Protein AF-A0A820ZG44-F1 (afdb_monomer)

Radius of gyration: 21.23 Å; Cα contacts (8 Å, |Δi|>4): 344; chains: 1; bounding box: 47×48×56 Å

Organism: NCBI:txid392032

Solvent-accessible surface area (backbone atoms only — not comparable to full-atom values): 13196 Å² total; per-residue (Å²): 113,72,67,61,53,48,35,53,52,40,33,42,53,56,22,60,70,24,45,87,76,32,67,67,55,17,52,54,39,49,71,57,35,62,51,35,69,78,33,60,67,62,22,48,54,45,43,54,51,49,76,72,73,60,55,70,67,56,53,30,53,59,57,35,56,59,66,38,66,72,48,52,56,52,45,60,78,76,24,65,83,31,20,32,53,38,77,50,73,43,78,64,66,66,46,74,51,96,91,39,77,43,69,53,75,71,72,100,72,68,105,71,71,79,60,61,46,80,44,74,51,66,17,44,54,45,35,59,75,53,71,80,68,67,74,48,79,86,24,41,68,48,86,64,89,60,84,38,74,55,18,54,30,35,76,51,76,36,66,34,45,76,88,69,25,63,58,72,76,74,47,37,62,58,48,39,53,46,19,52,76,59,48,39,33,68,70,78,75,40,37,37,39,37,14,26,29,47,12,22,50,50,55,48,53,53,40,53,49,24,54,77,64,73,44,89,57,61,78,44,78,47,71,42,82,44,76,70,83,77,90,123

pLDDT: mean 84.15, std 10.65, range [37.97, 96.62]

Nearest PDB structures (foldseek):
  1jji-assembly1_A  TM=5.398E-01  e=1.778E-03  Archaeoglobus fulgidus
  7yc0-assembly1_B  TM=4.420E-01  e=1.769E-02  Lactococcus garvieae subsp. garvieae
  1lzl-assembly1_A  TM=4.373E-01  e=7.814E-01  Rhodococcus sp. (in: high G+C Gram-positive bacteria)
  5ldd-assembly2_F  TM=3.132E-01  e=5.700E+00  Thermochaetoides thermophila DSM 1495

Secondary structure (DSSP, 8-state):
-HHHHHHHHHHHHHHHHHHTT-HHHHHHHHHTTHHHHH-HHHHHHHHHHHHHH--HHHHHHHHGGGGSHHHHHHHTTTSPP-SEEEEEEEPPPPEEETTEEEPPP--SSSS----PEEEEEEESS-BTTGGGG---GGGBSS---SPBPPPEEEEEEE--STTTS--GGGGHHHHHHHHHHTT-EESSSEEEEEEETHHHHHHHHHHHHHHHTT----SEEEEES-------

Mean predicted aligned error: 7.94 Å

Foldseek 3Di:
DVLVLLLLLLLVVQLVVCVVVDPVSSVVSNVPSVCSVVPVVSSVVSVVCCVPPDDVVSLQVSQCPCVDPVNLVVLPVLADFAQFWDKDWDFDDFDQFPNDTRHADDDPDDDDDGDIDIDIDTANAAEPPVVVVVDDPVRGRDDRPDHHYFADEDEDEFEASPVRHDDVSSVSSVVNVVNVVRRHGHPPHAYEYEYEAVGLVVLVVVQVVCVSSVHDHHPYYHYHNYDDDPPD

Sequence (232 aa):
MKILLTIILASFAPYYQTYNRSKTAAAASLATSWKYFLFPEQRARKCAEILRDRDYLFCQSFWNLLQRDSIKKGSRYIAPNVAVSKYFQVEPEPIEINSIIVPPPTGLSTMQSKQLVNIKLLSHEIREGMDKLSLQRADLEGSSKILLAMSDQLLMRVHGGGFIATSSATHEVYLKPWALDFKLGWTGKTILFAGDSAGGNLITVVTVKAIEAGLRKPDAIVYFYTPFFSVI

Structure (mmCIF, N/CA/C/O backbone):
data_AF-A0A820ZG44-F1
#
_entry.id   AF-A0A820ZG44-F1
#
loop_
_atom_site.group_PDB
_atom_site.id
_atom_site.type_symbol
_atom_site.label_atom_id
_atom_site.label_alt_id
_atom_site.label_comp_id
_atom_site.label_asym_id
_atom_site.label_entity_id
_atom_site.label_seq_id
_atom_site.pdbx_PDB_ins_code
_atom_site.Cartn_x
_atom_site.Cartn_y
_atom_site.Cartn_z
_atom_site.occupancy
_atom_site.B_iso_or_equiv
_atom_site.auth_seq_id
_atom_site.auth_comp_id
_atom_site.auth_asym_id
_atom_site.auth_atom_id
_atom_site.pdbx_PDB_model_num
ATOM 1 N N . MET A 1 1 ? -4.380 8.050 -20.284 1.00 58.97 1 MET A N 1
ATOM 2 C CA . MET A 1 1 ? -3.600 7.283 -19.280 1.00 58.97 1 MET A CA 1
ATOM 3 C C . MET A 1 1 ? -2.677 6.217 -19.892 1.00 58.97 1 MET A C 1
ATOM 5 O O . MET A 1 1 ? -1.491 6.249 -19.595 1.00 58.97 1 MET A O 1
ATOM 9 N N . LYS A 1 2 ? -3.154 5.324 -20.782 1.00 77.25 2 LYS A N 1
ATOM 10 C CA . LYS A 1 2 ? -2.335 4.227 -21.358 1.00 77.25 2 LYS A CA 1
ATOM 11 C C . LYS A 1 2 ? -1.064 4.689 -22.103 1.00 77.25 2 LYS A C 1
ATOM 13 O O . LYS A 1 2 ? 0.000 4.124 -21.889 1.00 77.25 2 LYS A O 1
ATOM 18 N N . ILE A 1 3 ? -1.148 5.749 -22.912 1.00 86.00 3 ILE A N 1
ATOM 19 C CA . ILE A 1 3 ? -0.009 6.253 -23.709 1.00 86.00 3 ILE A CA 1
ATOM 20 C C . ILE A 1 3 ? 1.136 6.750 -22.814 1.00 86.00 3 ILE A C 1
ATOM 22 O O . ILE A 1 3 ? 2.278 6.330 -22.994 1.00 86.00 3 ILE A O 1
ATOM 26 N N . LEU A 1 4 ? 0.830 7.574 -21.807 1.00 87.44 4 LEU A N 1
ATOM 27 C CA . LEU A 1 4 ? 1.829 8.110 -20.878 1.00 87.44 4 LEU A CA 1
ATOM 28 C C . LEU A 1 4 ? 2.579 6.993 -20.142 1.00 87.44 4 LEU A C 1
ATOM 30 O O . LEU A 1 4 ? 3.804 7.018 -20.084 1.00 87.44 4 LEU A O 1
ATOM 34 N N . LEU A 1 5 ? 1.858 5.979 -19.654 1.00 87.88 5 LEU A N 1
ATOM 35 C CA . LEU A 1 5 ? 2.473 4.835 -18.980 1.00 87.88 5 LEU A CA 1
ATOM 36 C C . LEU A 1 5 ? 3.441 4.088 -19.907 1.00 87.88 5 LEU A C 1
ATOM 38 O O . LEU A 1 5 ? 4.559 3.787 -19.502 1.00 87.88 5 LEU A O 1
ATOM 42 N N . THR A 1 6 ? 3.049 3.840 -21.161 1.00 90.62 6 THR A N 1
ATOM 43 C CA . THR A 1 6 ? 3.936 3.174 -22.131 1.00 90.62 6 THR A CA 1
ATOM 44 C C . THR A 1 6 ? 5.160 4.011 -22.494 1.00 90.62 6 THR A C 1
ATOM 46 O O . THR A 1 6 ? 6.230 3.452 -22.718 1.00 90.62 6 THR A O 1
ATOM 49 N N . ILE A 1 7 ? 5.042 5.344 -22.509 1.00 91.25 7 ILE A N 1
ATOM 50 C CA . ILE A 1 7 ? 6.189 6.237 -22.714 1.00 91.25 7 ILE A CA 1
ATOM 51 C C . ILE A 1 7 ? 7.150 6.126 -21.533 1.00 91.25 7 ILE A C 1
ATOM 53 O O . ILE A 1 7 ? 8.338 5.892 -21.742 1.00 91.25 7 ILE A O 1
ATOM 57 N N . ILE A 1 8 ? 6.650 6.252 -20.301 1.00 90.81 8 ILE A N 1
ATOM 58 C CA . ILE A 1 8 ? 7.468 6.151 -19.084 1.00 90.81 8 ILE A CA 1
ATOM 59 C C . ILE A 1 8 ? 8.142 4.775 -19.007 1.00 90.81 8 ILE A C 1
ATOM 61 O O . ILE A 1 8 ? 9.342 4.706 -18.758 1.00 90.81 8 ILE A O 1
ATOM 65 N N . LEU A 1 9 ? 7.418 3.691 -19.299 1.00 91.56 9 LEU A N 1
ATOM 66 C CA . LEU A 1 9 ? 7.955 2.327 -19.318 1.00 91.56 9 LEU A CA 1
ATOM 67 C C . LEU A 1 9 ? 9.090 2.162 -20.339 1.00 91.56 9 LEU A C 1
ATOM 69 O O . LEU A 1 9 ? 10.176 1.700 -19.987 1.00 91.56 9 LEU A O 1
ATOM 73 N N . ALA A 1 10 ? 8.869 2.588 -21.586 1.00 91.88 10 ALA A N 1
ATOM 74 C CA . ALA A 1 10 ? 9.883 2.514 -22.638 1.00 91.88 10 ALA A CA 1
ATOM 75 C C . ALA A 1 10 ? 11.121 3.375 -22.324 1.00 91.88 10 ALA A C 1
ATOM 77 O O . ALA A 1 10 ? 12.243 2.991 -22.654 1.00 91.88 10 ALA A O 1
ATOM 78 N N . SER A 1 11 ? 10.921 4.508 -21.643 1.00 90.81 11 SER A N 1
ATOM 79 C CA . SER A 1 11 ? 11.977 5.447 -21.237 1.00 90.81 11 SER A CA 1
ATOM 80 C C . SER A 1 11 ? 12.769 4.949 -20.027 1.00 90.81 11 SER A C 1
ATOM 82 O O . SER A 1 11 ? 13.973 5.179 -19.922 1.00 90.81 11 SER A O 1
ATOM 84 N N . PHE A 1 12 ? 12.112 4.221 -19.123 1.00 90.31 12 PHE A N 1
ATOM 85 C CA . PHE A 1 12 ? 12.730 3.674 -17.923 1.00 90.31 12 PHE A CA 1
ATOM 86 C C . PHE A 1 12 ? 13.672 2.506 -18.225 1.00 90.31 12 PHE A C 1
ATOM 88 O O . PHE A 1 12 ? 14.695 2.375 -17.563 1.00 90.31 12 PHE A O 1
ATOM 95 N N . ALA A 1 13 ? 13.387 1.684 -19.238 1.00 88.19 13 ALA A N 1
ATOM 96 C CA . ALA A 1 13 ? 14.240 0.546 -19.596 1.00 88.19 13 ALA A CA 1
ATOM 97 C C . ALA A 1 13 ? 15.723 0.893 -19.849 1.00 88.19 13 ALA A C 1
ATOM 99 O O . ALA A 1 13 ? 16.578 0.315 -19.175 1.00 88.19 13 ALA A O 1
ATOM 100 N N . PRO A 1 14 ? 16.071 1.827 -20.758 1.00 85.44 14 PRO A N 1
ATOM 101 C CA . PRO A 1 14 ? 17.469 2.203 -20.968 1.00 85.44 14 PRO A CA 1
ATOM 102 C C . PRO A 1 14 ? 18.064 2.926 -19.751 1.00 85.44 14 PRO A C 1
ATOM 104 O O . PRO A 1 14 ? 19.237 2.730 -19.434 1.00 85.44 14 PRO A O 1
ATOM 107 N N . TYR A 1 15 ? 17.257 3.708 -19.024 1.00 86.69 15 TYR A N 1
ATOM 108 C CA . TYR A 1 15 ? 17.678 4.340 -17.772 1.00 86.69 15 TYR A CA 1
ATOM 109 C C . TYR A 1 15 ? 18.087 3.300 -16.719 1.00 86.69 15 TYR A C 1
ATOM 111 O O . TYR A 1 15 ? 19.165 3.406 -16.146 1.00 86.69 15 TYR A O 1
ATOM 119 N N . TYR A 1 16 ? 17.275 2.267 -16.496 1.00 85.38 16 TYR A N 1
ATOM 120 C CA . TYR A 1 16 ? 17.535 1.219 -15.508 1.00 85.38 16 TYR A CA 1
ATOM 121 C C . TYR A 1 16 ? 18.839 0.463 -15.796 1.00 85.38 16 TYR A C 1
ATOM 123 O O . TYR A 1 16 ? 19.650 0.253 -14.897 1.00 85.38 16 TYR A O 1
ATOM 131 N N . GLN A 1 17 ? 19.083 0.129 -17.066 1.00 81.06 17 GLN A N 1
ATOM 132 C CA . GLN A 1 17 ? 20.300 -0.567 -17.502 1.00 81.06 17 GLN A CA 1
ATOM 133 C C . GLN A 1 17 ? 21.575 0.259 -17.298 1.00 81.06 17 GLN A C 1
ATOM 135 O O . GLN A 1 17 ? 22.644 -0.289 -17.025 1.00 81.06 17 GLN A O 1
ATOM 140 N N . THR A 1 18 ? 21.479 1.576 -17.463 1.00 81.00 18 THR A N 1
ATOM 141 C CA . THR A 1 18 ? 22.633 2.479 -17.404 1.00 81.00 18 THR A CA 1
ATOM 142 C C . THR A 1 18 ? 22.843 3.080 -16.020 1.00 81.00 18 THR A C 1
ATOM 144 O O . THR A 1 18 ? 23.973 3.431 -15.697 1.00 81.00 18 THR A O 1
ATOM 147 N N . TYR A 1 19 ? 21.814 3.130 -15.169 1.00 74.81 19 TYR A N 1
ATOM 148 C CA . TYR A 1 19 ? 21.879 3.735 -13.836 1.00 74.81 19 TYR A CA 1
ATOM 149 C C . TYR A 1 19 ? 22.923 3.086 -12.927 1.00 74.81 19 TYR A C 1
ATOM 151 O O . TYR A 1 19 ? 23.718 3.796 -12.315 1.00 74.81 19 TYR A O 1
ATOM 159 N N . ASN A 1 20 ? 22.977 1.752 -12.902 1.00 69.69 20 ASN A N 1
ATOM 160 C CA . ASN A 1 20 ? 23.967 1.023 -12.104 1.00 69.69 20 ASN A CA 1
ATOM 161 C C . ASN A 1 20 ? 25.390 1.111 -12.686 1.00 69.69 20 ASN A C 1
ATOM 163 O O . ASN A 1 20 ? 26.347 0.795 -11.990 1.00 69.69 20 ASN A O 1
ATOM 167 N N . ARG A 1 21 ? 25.541 1.541 -13.948 1.00 75.50 21 ARG A N 1
ATOM 168 C CA . ARG A 1 21 ? 26.842 1.692 -14.621 1.00 75.50 21 ARG A CA 1
ATOM 169 C C . ARG A 1 21 ? 27.390 3.114 -14.512 1.00 75.50 21 ARG A C 1
ATOM 171 O O . ARG A 1 21 ? 28.572 3.294 -14.254 1.00 75.50 21 ARG A O 1
ATOM 178 N N . SER A 1 22 ? 26.553 4.127 -14.740 1.00 80.69 22 SER A N 1
ATOM 179 C CA . SER A 1 22 ? 26.918 5.540 -14.622 1.00 80.69 22 SER A CA 1
ATOM 180 C C . SER A 1 22 ? 25.688 6.452 -14.581 1.00 80.69 22 SER A C 1
ATOM 182 O O . SER A 1 22 ? 24.790 6.370 -15.425 1.00 80.69 22 SER A O 1
ATOM 184 N N . LYS A 1 23 ? 25.697 7.426 -13.661 1.00 77.50 23 LYS A N 1
ATOM 185 C CA . LYS A 1 23 ? 24.663 8.472 -13.582 1.00 77.50 23 LYS A CA 1
ATOM 186 C C . LYS A 1 23 ? 24.616 9.348 -14.841 1.00 77.50 23 LYS A C 1
ATOM 188 O O . LYS A 1 23 ? 23.528 9.760 -15.239 1.00 77.50 23 LYS A O 1
ATOM 193 N N . THR A 1 24 ? 25.755 9.608 -15.490 1.00 79.81 24 THR A N 1
ATOM 194 C CA . THR A 1 24 ? 25.808 10.408 -16.728 1.00 79.81 24 THR A CA 1
ATOM 195 C C . THR A 1 24 ? 25.227 9.639 -17.913 1.00 79.81 24 THR A C 1
ATOM 197 O O . THR A 1 24 ? 24.445 10.195 -18.681 1.00 79.81 24 THR A O 1
ATOM 200 N N . ALA A 1 25 ? 25.506 8.336 -18.009 1.00 80.00 25 ALA A N 1
ATOM 201 C CA . ALA A 1 25 ? 24.915 7.461 -19.024 1.00 80.00 25 ALA A CA 1
ATOM 202 C C . ALA A 1 25 ? 23.392 7.311 -18.844 1.00 80.00 25 ALA A C 1
ATOM 204 O O . ALA A 1 25 ? 22.639 7.270 -19.821 1.00 80.00 25 ALA A O 1
ATOM 205 N N . ALA A 1 26 ? 22.926 7.294 -17.595 1.00 81.38 26 ALA A N 1
ATOM 206 C CA . ALA A 1 26 ? 21.503 7.286 -17.275 1.00 81.38 26 ALA A CA 1
ATOM 207 C C . ALA A 1 26 ? 20.803 8.590 -17.682 1.00 81.38 26 ALA A C 1
ATOM 209 O O . ALA A 1 26 ? 19.719 8.549 -18.266 1.00 81.38 26 ALA A O 1
ATOM 210 N N . ALA A 1 27 ? 21.435 9.743 -17.441 1.00 79.19 27 ALA A N 1
ATOM 211 C CA . ALA A 1 27 ? 20.922 11.037 -17.890 1.00 79.19 27 ALA A CA 1
ATOM 212 C C . ALA A 1 27 ? 20.863 11.128 -19.426 1.00 79.19 27 ALA A C 1
ATOM 214 O O . ALA A 1 27 ? 19.840 11.530 -19.980 1.00 79.19 27 ALA A O 1
ATOM 215 N N . ALA A 1 28 ? 21.910 10.669 -20.122 1.00 81.94 28 ALA A N 1
ATOM 216 C CA . ALA A 1 28 ? 21.928 10.602 -21.583 1.00 81.94 28 ALA A CA 1
ATOM 217 C C . ALA A 1 28 ? 20.823 9.683 -22.136 1.00 81.94 28 ALA A C 1
ATOM 219 O O . ALA A 1 28 ? 20.143 10.029 -23.101 1.00 81.94 28 ALA A O 1
ATOM 220 N N . SER A 1 29 ? 20.572 8.544 -21.483 1.00 82.44 29 SER A N 1
ATOM 221 C CA . SER A 1 29 ? 19.479 7.635 -21.853 1.00 82.44 29 SER A CA 1
ATOM 222 C C . SER A 1 29 ? 18.114 8.318 -21.751 1.00 82.44 29 SER A C 1
ATOM 224 O O . SER A 1 29 ? 17.302 8.205 -22.673 1.00 82.44 29 SER A O 1
ATOM 226 N N . LEU A 1 30 ? 17.888 9.092 -20.683 1.00 81.38 30 LEU A N 1
ATOM 227 C CA . LEU A 1 30 ? 16.666 9.878 -20.512 1.00 81.38 30 LEU A CA 1
ATOM 228 C C . LEU A 1 30 ? 16.518 10.961 -21.584 1.00 81.38 30 LEU A C 1
ATOM 230 O O . LEU A 1 30 ? 15.410 11.140 -22.087 1.00 81.38 30 LEU A O 1
ATOM 234 N N . ALA A 1 31 ? 17.610 11.611 -21.997 1.00 82.00 31 ALA A N 1
ATOM 235 C CA . ALA A 1 31 ? 17.590 12.616 -23.060 1.00 82.00 31 ALA A CA 1
ATOM 236 C C . ALA A 1 31 ? 17.103 12.055 -24.406 1.00 82.00 31 ALA A C 1
ATOM 238 O O . ALA A 1 31 ? 16.560 12.798 -25.213 1.00 82.00 31 ALA A O 1
ATOM 239 N N . THR A 1 32 ? 17.214 10.743 -24.643 1.00 84.00 32 THR A N 1
ATOM 240 C CA . THR A 1 32 ? 16.675 10.102 -25.859 1.00 84.00 32 THR A CA 1
ATOM 241 C C . THR A 1 32 ? 15.208 9.677 -25.748 1.00 84.00 32 THR A C 1
ATOM 243 O O . THR A 1 32 ? 14.647 9.163 -26.713 1.00 84.00 32 THR A O 1
ATOM 246 N N . SER A 1 33 ? 14.559 9.885 -24.598 1.00 86.19 33 SER A N 1
ATOM 247 C CA . SER A 1 33 ? 13.206 9.373 -24.325 1.00 86.19 33 SER A CA 1
ATOM 248 C C . SER A 1 33 ? 12.109 10.029 -25.165 1.00 86.19 33 SER A C 1
ATOM 250 O O . SER A 1 33 ? 11.060 9.420 -25.379 1.00 86.19 33 SER A O 1
ATOM 252 N N . TRP A 1 34 ? 12.347 11.233 -25.701 1.00 88.19 34 TRP A N 1
ATOM 253 C CA . TRP A 1 34 ? 11.398 11.932 -26.580 1.00 88.19 34 TRP A CA 1
ATOM 254 C C . TRP A 1 34 ? 11.019 11.103 -27.815 1.00 88.19 34 TRP A C 1
ATOM 256 O O . TRP A 1 34 ? 9.893 11.203 -28.304 1.00 88.19 34 TRP A O 1
ATOM 266 N N . LYS A 1 35 ? 11.902 10.207 -28.279 1.00 90.88 35 LYS A N 1
ATOM 267 C CA . LYS A 1 35 ? 11.608 9.311 -29.404 1.00 90.88 35 LYS A CA 1
ATOM 268 C C . LYS A 1 35 ? 10.422 8.385 -29.115 1.00 90.88 35 LYS A C 1
ATOM 270 O O . LYS A 1 35 ? 9.648 8.089 -30.014 1.00 90.88 35 LYS A O 1
ATOM 275 N N . TYR A 1 36 ? 10.213 7.976 -27.861 1.00 92.12 36 TYR A N 1
ATOM 276 C CA . TYR A 1 36 ? 9.063 7.144 -27.491 1.00 92.12 36 TYR A CA 1
ATOM 277 C C . TYR A 1 36 ? 7.758 7.933 -27.448 1.00 92.12 36 TYR A C 1
ATOM 279 O O . TYR A 1 36 ? 6.684 7.338 -27.526 1.00 92.12 36 TYR A O 1
ATOM 287 N N . PHE A 1 37 ? 7.828 9.258 -27.331 1.00 90.38 37 PHE A N 1
ATOM 288 C CA . PHE A 1 37 ? 6.667 10.123 -27.483 1.00 90.38 37 PHE A CA 1
ATOM 289 C C . PHE A 1 37 ? 6.284 10.246 -28.965 1.00 90.38 37 PHE A C 1
ATOM 291 O O . PHE A 1 37 ? 5.140 9.952 -29.311 1.00 90.38 37 PHE A O 1
ATOM 298 N N . LEU A 1 38 ? 7.251 10.581 -29.830 1.00 91.81 38 LEU A N 1
ATOM 299 C CA . LEU A 1 38 ? 7.014 10.860 -31.254 1.00 91.81 38 LEU A CA 1
ATOM 300 C C . LEU A 1 38 ? 6.861 9.621 -32.144 1.00 91.81 38 LEU A C 1
ATOM 302 O O . LEU A 1 38 ? 6.175 9.701 -33.157 1.00 91.81 38 LEU A O 1
ATOM 306 N N . PHE A 1 39 ? 7.466 8.484 -31.786 1.00 94.69 39 PHE A N 1
ATOM 307 C CA . PHE A 1 39 ? 7.475 7.275 -32.618 1.00 94.69 39 PHE A CA 1
ATOM 308 C C . PHE A 1 39 ? 6.764 6.102 -31.916 1.00 94.69 39 PHE A C 1
ATOM 310 O O . PHE A 1 39 ? 7.401 5.321 -31.195 1.00 94.69 39 PHE A O 1
ATOM 317 N N . PRO A 1 40 ? 5.440 5.932 -32.129 1.00 92.56 40 PRO A N 1
ATOM 318 C CA . PRO A 1 40 ? 4.648 4.873 -31.504 1.00 92.56 40 PRO A CA 1
ATOM 319 C C . PRO A 1 40 ? 5.161 3.459 -31.779 1.00 92.56 40 PRO A C 1
ATOM 321 O O . PRO A 1 40 ? 5.129 2.634 -30.870 1.00 92.56 40 PRO A O 1
ATOM 324 N N . GLU A 1 41 ? 5.672 3.176 -32.981 1.00 94.31 41 GLU A N 1
ATOM 325 C CA . GLU A 1 41 ? 6.217 1.852 -33.310 1.00 94.31 41 GLU A CA 1
ATOM 326 C C . GLU A 1 41 ? 7.453 1.507 -32.479 1.00 94.31 41 GLU A C 1
ATOM 328 O O . GLU A 1 41 ? 7.565 0.396 -31.962 1.00 94.31 41 GLU A O 1
ATOM 333 N N . GLN A 1 42 ? 8.370 2.463 -32.294 1.00 92.56 42 GLN A N 1
ATOM 334 C CA . GLN A 1 42 ? 9.555 2.251 -31.460 1.00 92.56 42 GLN A CA 1
ATOM 335 C C . GLN A 1 42 ? 9.160 2.030 -29.998 1.00 92.56 42 GLN A C 1
ATOM 337 O O . GLN A 1 42 ? 9.700 1.141 -29.338 1.00 92.56 42 GLN A O 1
ATOM 342 N N . ARG A 1 43 ? 8.179 2.798 -29.503 1.00 93.88 43 ARG A N 1
ATOM 343 C CA . ARG A 1 43 ? 7.604 2.601 -28.167 1.00 93.88 43 ARG A CA 1
ATOM 344 C C . ARG A 1 43 ? 6.984 1.210 -28.030 1.00 93.88 43 ARG A C 1
ATOM 346 O O . ARG A 1 43 ? 7.277 0.521 -27.060 1.00 93.88 43 ARG A O 1
ATOM 353 N N . ALA A 1 44 ? 6.178 0.780 -29.000 1.00 93.38 44 ALA A N 1
ATOM 354 C CA . ALA A 1 44 ? 5.523 -0.524 -28.985 1.00 93.38 44 ALA A CA 1
ATOM 355 C C . ALA A 1 44 ? 6.538 -1.676 -28.987 1.00 93.38 44 ALA A C 1
ATOM 357 O O . ALA A 1 44 ? 6.451 -2.554 -28.130 1.00 93.38 44 ALA A O 1
ATOM 358 N N . ARG A 1 45 ? 7.548 -1.632 -29.871 1.00 93.19 45 ARG A N 1
ATOM 359 C CA . ARG A 1 45 ? 8.639 -2.622 -29.904 1.00 93.19 45 ARG A CA 1
ATOM 360 C C . ARG A 1 45 ? 9.361 -2.693 -28.561 1.00 93.19 45 ARG A C 1
ATOM 362 O O . ARG A 1 45 ? 9.572 -3.786 -28.042 1.00 93.19 45 ARG A O 1
ATOM 369 N N . LYS A 1 46 ? 9.673 -1.537 -27.961 1.00 91.50 46 LYS A N 1
ATOM 370 C CA . LYS A 1 46 ? 10.361 -1.503 -26.667 1.00 91.50 46 LYS A CA 1
ATOM 371 C C . LYS A 1 46 ? 9.498 -2.043 -25.528 1.00 91.50 46 LYS A C 1
ATOM 373 O O . LYS A 1 46 ? 10.001 -2.777 -24.685 1.00 91.50 46 LYS A O 1
ATOM 378 N N . CYS A 1 47 ? 8.207 -1.718 -25.500 1.00 91.75 47 CYS A N 1
ATOM 379 C CA . CYS A 1 47 ? 7.278 -2.281 -24.520 1.00 91.75 47 CYS A CA 1
ATOM 380 C C . CYS A 1 47 ? 7.125 -3.800 -24.680 1.00 91.75 47 CYS A C 1
ATOM 382 O O . CYS A 1 47 ? 7.100 -4.496 -23.672 1.00 91.75 47 CYS A O 1
ATOM 384 N N . ALA A 1 48 ? 7.066 -4.318 -25.909 1.00 92.25 48 ALA A N 1
ATOM 385 C CA . ALA A 1 48 ? 6.982 -5.757 -26.160 1.00 92.25 48 ALA A CA 1
ATOM 386 C C . ALA A 1 48 ? 8.237 -6.506 -25.676 1.00 92.25 48 ALA A C 1
ATOM 388 O O . ALA A 1 48 ? 8.110 -7.539 -25.029 1.00 92.25 48 ALA A O 1
ATOM 389 N N . GLU A 1 49 ? 9.430 -5.954 -25.923 1.00 91.19 49 GLU A N 1
ATOM 390 C CA . GLU A 1 49 ? 10.699 -6.462 -25.373 1.00 91.19 49 GLU A CA 1
ATOM 391 C C . GLU A 1 49 ? 10.669 -6.474 -23.835 1.00 91.19 49 GLU A C 1
ATOM 393 O O . GLU A 1 49 ? 11.008 -7.467 -23.201 1.00 91.19 49 GLU A O 1
ATOM 398 N N . ILE A 1 50 ? 10.207 -5.379 -23.217 1.00 89.69 50 ILE A N 1
ATOM 399 C CA . ILE A 1 50 ? 10.113 -5.267 -21.755 1.00 89.69 50 ILE A CA 1
ATOM 400 C C . ILE A 1 50 ? 9.188 -6.335 -21.167 1.00 89.69 50 ILE A C 1
ATOM 402 O O . ILE A 1 50 ? 9.551 -6.982 -20.193 1.00 89.69 50 ILE A O 1
ATOM 406 N N . LEU A 1 51 ? 7.998 -6.503 -21.742 1.00 86.25 51 LEU A N 1
ATOM 407 C CA . LEU A 1 51 ? 6.989 -7.430 -21.228 1.00 86.25 51 LEU A CA 1
ATOM 408 C C . LEU A 1 51 ? 7.380 -8.901 -21.404 1.00 86.25 51 LEU A C 1
ATOM 410 O O . LEU A 1 51 ? 6.874 -9.738 -20.664 1.00 86.25 51 LEU A O 1
ATOM 414 N N . ARG A 1 52 ? 8.245 -9.215 -22.375 1.00 87.94 52 ARG A N 1
ATOM 415 C CA . ARG A 1 52 ? 8.707 -10.581 -22.633 1.00 87.94 52 ARG A CA 1
ATOM 416 C C . ARG A 1 52 ? 9.921 -10.961 -21.790 1.00 87.94 52 ARG A C 1
ATOM 418 O O . ARG A 1 52 ? 9.954 -12.062 -21.256 1.00 87.94 52 ARG A O 1
ATOM 425 N N . ASP A 1 53 ? 10.892 -10.054 -21.673 1.00 84.38 53 ASP A N 1
ATOM 426 C CA . ASP A 1 53 ? 12.258 -10.425 -21.281 1.00 84.38 53 ASP A CA 1
ATOM 427 C C . ASP A 1 53 ? 12.720 -9.811 -19.945 1.00 84.38 53 ASP A C 1
ATOM 429 O O . ASP A 1 53 ? 13.854 -10.043 -19.523 1.00 84.38 53 ASP A O 1
ATOM 433 N N . ARG A 1 54 ? 11.911 -8.968 -19.281 1.00 85.19 54 ARG A N 1
ATOM 434 C CA . ARG A 1 54 ? 12.326 -8.302 -18.029 1.00 85.19 54 ARG A CA 1
ATOM 435 C C . ARG A 1 54 ? 11.980 -9.115 -16.792 1.00 85.19 54 ARG A C 1
ATOM 437 O O . ARG A 1 54 ? 10.923 -9.727 -16.693 1.00 85.19 54 ARG A O 1
ATOM 444 N N . ASP A 1 55 ? 12.885 -9.051 -15.826 1.00 87.81 55 ASP A N 1
ATOM 445 C CA . ASP A 1 55 ? 12.771 -9.724 -14.543 1.00 87.81 55 ASP A CA 1
ATOM 446 C C . ASP A 1 55 ? 11.902 -8.948 -13.537 1.00 87.81 55 ASP A C 1
ATOM 448 O O . ASP A 1 55 ? 11.480 -7.803 -13.744 1.00 87.81 55 ASP A O 1
ATOM 452 N N . TYR A 1 56 ? 11.628 -9.587 -12.400 1.00 87.12 56 TYR A N 1
ATOM 453 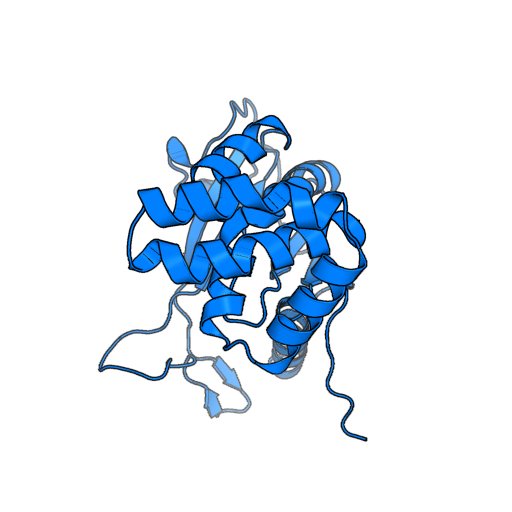C CA . TYR A 1 56 ? 10.841 -8.973 -11.334 1.00 87.12 56 TYR A CA 1
ATOM 454 C C . TYR A 1 56 ? 11.555 -7.767 -10.694 1.00 87.12 56 TYR A C 1
ATOM 456 O O . TYR A 1 56 ? 10.879 -6.855 -10.219 1.00 87.12 56 TYR A O 1
ATOM 464 N N . LEU A 1 57 ? 12.895 -7.723 -10.708 1.00 89.25 57 LEU A N 1
ATOM 465 C CA . LEU A 1 57 ? 13.695 -6.615 -10.167 1.00 89.25 57 LEU A CA 1
ATOM 466 C C . LEU A 1 57 ? 13.501 -5.331 -10.974 1.00 89.25 57 LEU A C 1
ATOM 468 O O . LEU A 1 57 ? 13.359 -4.243 -10.401 1.00 89.25 57 LEU A O 1
ATOM 472 N N . PHE A 1 58 ? 13.433 -5.452 -12.301 1.00 90.12 58 PHE A N 1
ATOM 473 C CA . PHE A 1 58 ? 13.056 -4.358 -13.180 1.00 90.12 58 PHE A CA 1
ATOM 474 C C . PHE A 1 58 ? 11.660 -3.839 -12.833 1.00 90.12 58 PHE A C 1
ATOM 476 O O . PHE A 1 58 ? 11.486 -2.639 -12.613 1.00 90.12 58 PHE A O 1
ATOM 483 N N . CYS A 1 59 ? 10.675 -4.738 -12.734 1.00 88.00 59 CYS A N 1
ATOM 484 C CA . CYS A 1 59 ? 9.295 -4.389 -12.398 1.00 88.00 59 CYS A CA 1
ATOM 485 C C . CYS A 1 59 ? 9.197 -3.701 -11.030 1.00 88.00 59 CYS A C 1
ATOM 487 O O . CYS A 1 59 ? 8.553 -2.660 -10.907 1.00 88.00 59 CYS A O 1
ATOM 489 N N . GLN A 1 60 ? 9.886 -4.232 -10.019 1.00 89.81 60 GLN A N 1
ATOM 490 C CA . GLN A 1 60 ? 9.964 -3.637 -8.689 1.00 89.81 60 GLN A CA 1
ATOM 491 C C . GLN A 1 60 ? 10.536 -2.217 -8.754 1.00 89.81 60 GLN A C 1
ATOM 493 O O . GLN A 1 60 ? 9.953 -1.283 -8.206 1.00 89.81 60 GLN A O 1
ATOM 498 N N . SER A 1 61 ? 11.646 -2.034 -9.469 1.00 89.62 61 SER A N 1
ATOM 499 C CA . SER A 1 61 ? 12.308 -0.734 -9.613 1.00 89.62 61 SER A CA 1
ATOM 500 C C . SER A 1 61 ? 11.449 0.277 -10.375 1.00 89.62 61 SER A C 1
ATOM 502 O O . SER A 1 61 ? 11.400 1.449 -10.001 1.00 89.62 61 SER A O 1
ATOM 504 N N . PHE A 1 62 ? 10.747 -0.175 -11.415 1.00 89.75 62 PHE A N 1
ATOM 505 C CA . PHE A 1 62 ? 9.823 0.641 -12.197 1.00 89.75 62 PHE A CA 1
ATOM 506 C C . PHE A 1 62 ? 8.644 1.124 -11.348 1.00 89.75 62 PHE A C 1
ATOM 508 O O . PHE A 1 62 ? 8.381 2.324 -11.284 1.00 89.75 62 PHE A O 1
ATOM 515 N N . TRP A 1 63 ? 7.965 0.221 -10.637 1.00 87.44 63 TRP A N 1
ATOM 516 C CA . TRP A 1 63 ? 6.830 0.589 -9.785 1.00 87.44 63 TRP A CA 1
ATOM 517 C C . TRP A 1 63 ? 7.246 1.422 -8.571 1.00 87.44 63 TRP A C 1
ATOM 519 O O . TRP A 1 63 ? 6.501 2.296 -8.126 1.00 87.44 63 TRP A O 1
ATOM 529 N N . ASN A 1 64 ? 8.471 1.229 -8.081 1.00 88.94 64 ASN A N 1
ATOM 530 C CA . ASN A 1 64 ? 9.042 2.042 -7.013 1.00 88.94 64 ASN A CA 1
ATOM 531 C C . ASN A 1 64 ? 9.565 3.404 -7.490 1.00 88.94 64 ASN A C 1
ATOM 533 O O . ASN A 1 64 ? 9.981 4.210 -6.657 1.00 88.94 64 ASN A O 1
ATOM 537 N N . LEU A 1 65 ? 9.497 3.723 -8.788 1.00 84.31 65 LEU A N 1
ATOM 538 C CA . LEU A 1 65 ? 9.896 5.035 -9.302 1.00 84.31 65 LEU A CA 1
ATOM 539 C C . LEU A 1 65 ? 9.145 6.167 -8.590 1.00 84.31 65 LEU A C 1
ATOM 541 O O . LEU A 1 65 ? 9.759 7.160 -8.206 1.00 84.31 65 LEU A O 1
ATOM 545 N N . LEU A 1 66 ? 7.846 5.979 -8.337 1.00 77.81 66 LEU A N 1
ATOM 546 C CA . LEU A 1 66 ? 6.992 6.946 -7.639 1.00 77.81 66 LEU A CA 1
ATOM 547 C C . LEU A 1 66 ? 7.291 7.055 -6.135 1.00 77.81 66 LEU A C 1
ATOM 549 O O . LEU A 1 66 ? 6.843 7.994 -5.484 1.00 77.81 66 LEU A O 1
ATOM 553 N N . GLN A 1 67 ? 8.069 6.125 -5.574 1.00 79.06 67 GLN A N 1
ATOM 554 C CA . GLN A 1 67 ? 8.460 6.145 -4.165 1.00 79.06 67 GLN A CA 1
ATOM 555 C C . GLN A 1 67 ? 9.692 7.007 -3.873 1.00 79.06 67 GLN A C 1
ATOM 557 O O . GLN A 1 67 ? 10.095 7.108 -2.712 1.00 79.06 67 GLN A O 1
ATOM 562 N N . ARG A 1 68 ? 10.313 7.610 -4.889 1.00 80.00 68 ARG A N 1
ATOM 563 C CA . ARG A 1 68 ? 11.476 8.480 -4.691 1.00 80.00 68 ARG A CA 1
ATOM 564 C C . ARG A 1 68 ? 11.096 9.716 -3.884 1.00 80.00 68 ARG A C 1
ATOM 566 O O . ARG A 1 68 ? 10.038 10.305 -4.108 1.00 80.00 68 ARG A O 1
ATOM 573 N N . ASP A 1 69 ? 11.988 10.148 -2.997 1.00 78.94 69 ASP A N 1
ATOM 574 C CA . ASP A 1 69 ? 11.708 11.226 -2.041 1.00 78.94 69 ASP A CA 1
ATOM 575 C C . ASP A 1 69 ? 11.266 12.529 -2.708 1.00 78.94 69 ASP A C 1
ATOM 577 O O . ASP A 1 69 ? 10.388 13.212 -2.192 1.00 78.94 69 ASP A O 1
ATOM 581 N N . SER A 1 70 ? 11.807 12.861 -3.881 1.00 75.00 70 SER A N 1
ATOM 582 C CA . SER A 1 70 ? 11.385 14.040 -4.646 1.00 75.00 70 SER A CA 1
ATOM 583 C C . SER A 1 70 ? 9.917 13.965 -5.077 1.00 75.00 70 SER A C 1
ATOM 585 O O . SER A 1 70 ? 9.201 14.957 -4.978 1.00 75.00 70 SER A O 1
ATOM 587 N N . ILE A 1 71 ? 9.449 12.790 -5.511 1.00 76.00 71 ILE A N 1
ATOM 588 C CA . ILE A 1 71 ? 8.057 12.583 -5.936 1.00 76.00 71 ILE A CA 1
ATOM 589 C C . ILE A 1 71 ? 7.137 12.540 -4.713 1.00 76.00 71 ILE A C 1
ATOM 591 O O . ILE A 1 71 ? 6.096 13.191 -4.724 1.00 76.00 71 ILE A O 1
ATOM 595 N N . LYS A 1 72 ? 7.556 11.876 -3.627 1.00 74.44 72 LYS A N 1
ATOM 596 C CA . LYS A 1 72 ? 6.837 11.881 -2.338 1.00 74.44 72 LYS A CA 1
ATOM 597 C C . LYS A 1 7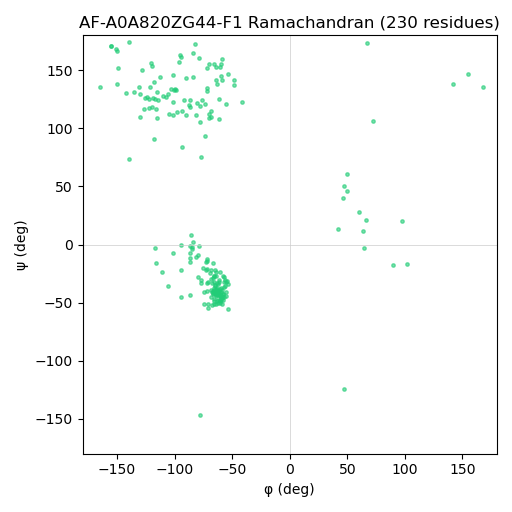2 ? 6.700 13.285 -1.741 1.00 74.44 72 LYS A C 1
ATOM 599 O O . LYS A 1 72 ? 5.676 13.614 -1.155 1.00 74.44 72 LYS A O 1
ATOM 604 N N . LYS A 1 73 ? 7.728 14.131 -1.869 1.00 75.88 73 LYS A N 1
ATOM 605 C CA . LYS A 1 73 ? 7.648 15.548 -1.481 1.00 75.88 73 LYS A CA 1
ATOM 606 C C . LYS A 1 73 ? 6.682 16.300 -2.394 1.00 75.88 73 LYS A C 1
ATOM 608 O O . LYS A 1 73 ? 5.856 17.051 -1.894 1.00 75.88 73 LYS A O 1
ATOM 613 N N . GLY A 1 74 ? 6.739 16.043 -3.702 1.00 73.94 74 GLY A N 1
ATOM 614 C CA . GLY A 1 74 ? 5.827 16.609 -4.699 1.00 73.94 74 GLY A CA 1
ATOM 615 C C . GLY A 1 74 ? 4.350 16.296 -4.439 1.00 73.94 74 GLY A C 1
ATOM 616 O O . GLY A 1 74 ? 3.509 17.186 -4.523 1.00 73.94 74 GLY A O 1
ATOM 617 N N . SER A 1 75 ? 4.019 15.059 -4.055 1.00 73.38 75 SER A N 1
ATOM 618 C CA . SER A 1 75 ? 2.630 14.649 -3.804 1.00 73.38 75 SER A CA 1
ATOM 619 C C . SER A 1 75 ? 1.981 15.382 -2.626 1.00 73.38 75 SER A C 1
ATOM 621 O O . SER A 1 75 ? 0.760 15.527 -2.610 1.00 73.38 75 SER A O 1
ATOM 623 N N . ARG A 1 76 ? 2.775 15.907 -1.678 1.00 71.19 76 ARG A N 1
ATOM 624 C CA . ARG A 1 76 ? 2.274 16.738 -0.567 1.00 71.19 76 ARG A CA 1
ATOM 625 C C . ARG A 1 76 ? 1.665 18.063 -1.026 1.00 71.19 76 ARG A C 1
ATOM 627 O O . ARG A 1 76 ? 0.872 18.625 -0.290 1.00 71.19 76 ARG A O 1
ATOM 634 N N . TYR A 1 77 ? 2.019 18.554 -2.213 1.00 76.69 77 TYR A N 1
ATOM 635 C CA . TYR A 1 77 ? 1.465 19.800 -2.756 1.00 76.69 77 TYR A CA 1
ATOM 636 C C . TYR A 1 77 ? 0.158 19.597 -3.531 1.00 76.69 77 TYR A C 1
ATOM 638 O O . TYR A 1 77 ? -0.497 20.571 -3.884 1.00 76.69 77 TYR A O 1
ATOM 646 N N . ILE A 1 78 ? -0.200 18.346 -3.829 1.00 80.94 78 ILE A N 1
ATOM 647 C CA . ILE A 1 78 ? -1.387 17.996 -4.622 1.00 80.94 78 ILE A CA 1
ATOM 648 C C . ILE A 1 78 ? -2.485 17.431 -3.714 1.00 80.94 78 ILE A C 1
ATOM 650 O O . ILE A 1 78 ? -3.667 17.669 -3.945 1.00 80.94 78 ILE A O 1
ATOM 654 N N . ALA A 1 79 ? -2.100 16.678 -2.682 1.00 81.38 79 ALA A N 1
ATOM 655 C CA . ALA A 1 79 ? -3.030 16.114 -1.713 1.00 81.38 79 ALA A CA 1
ATOM 656 C C . ALA A 1 79 ? -3.364 17.131 -0.603 1.00 81.38 79 ALA A C 1
ATOM 658 O O . ALA A 1 79 ? -2.466 17.853 -0.166 1.00 81.38 79 ALA A O 1
ATOM 659 N N . PRO A 1 80 ? -4.610 17.165 -0.094 1.00 84.56 80 PRO A N 1
ATOM 660 C CA . PRO A 1 80 ? -4.954 17.981 1.066 1.00 84.56 80 PRO A CA 1
ATOM 661 C C . PRO A 1 80 ? -4.142 17.553 2.293 1.00 84.56 80 PRO A C 1
ATOM 663 O O . PRO A 1 80 ? -3.760 16.389 2.424 1.00 84.56 80 PRO A O 1
ATOM 666 N N . ASN A 1 81 ? -3.905 18.484 3.216 1.00 85.12 81 ASN A N 1
ATOM 667 C CA . ASN A 1 81 ? -3.311 18.151 4.508 1.00 85.12 81 ASN A CA 1
ATOM 668 C C . ASN A 1 81 ? -4.319 17.404 5.393 1.00 85.12 81 ASN A C 1
ATOM 670 O O . ASN A 1 81 ? -5.533 17.575 5.277 1.00 85.12 81 ASN A O 1
ATOM 674 N N . VAL A 1 82 ? -3.791 16.572 6.285 1.00 88.56 82 VAL A N 1
ATOM 675 C CA . VAL A 1 82 ? -4.547 15.851 7.316 1.00 88.56 82 VAL A CA 1
ATOM 676 C C . VAL A 1 82 ? -4.019 16.268 8.688 1.00 88.56 82 VAL A C 1
ATOM 678 O O . VAL A 1 82 ? -2.863 16.664 8.794 1.00 88.56 82 VAL A O 1
ATOM 681 N N . ALA A 1 83 ? -4.821 16.203 9.750 1.00 89.81 83 ALA A N 1
ATOM 682 C CA . ALA A 1 83 ? -4.314 16.511 11.088 1.00 89.81 83 ALA A CA 1
ATOM 683 C C . ALA A 1 83 ? -3.310 15.458 11.579 1.00 89.81 83 ALA A C 1
ATOM 685 O O . ALA A 1 83 ? -2.302 15.814 12.184 1.00 89.81 83 ALA A O 1
ATOM 686 N N . VAL A 1 84 ? -3.564 14.176 11.288 1.00 89.19 84 VAL A N 1
ATOM 687 C CA . VAL A 1 84 ? -2.738 13.044 11.728 1.00 89.19 84 VAL A CA 1
ATOM 688 C C . VAL A 1 84 ? -2.270 12.227 10.528 1.00 89.19 84 VAL A C 1
ATOM 690 O O . VAL A 1 84 ? -3.073 11.767 9.715 1.00 89.19 84 VAL A O 1
ATOM 693 N N . SER A 1 85 ? -0.960 12.013 10.454 1.00 90.12 85 SER A N 1
ATOM 694 C CA . SER A 1 85 ? -0.263 11.201 9.456 1.00 90.12 85 SER A CA 1
ATOM 695 C C . SER A 1 85 ? 0.833 10.413 10.168 1.00 90.12 85 SER A C 1
ATOM 697 O O . SER A 1 85 ? 2.017 10.733 10.092 1.00 90.12 85 SER A O 1
ATOM 699 N N . LYS A 1 86 ? 0.424 9.386 10.918 1.00 89.38 86 LYS A N 1
ATOM 700 C CA . LYS A 1 86 ? 1.332 8.599 11.756 1.00 89.38 86 LYS A CA 1
ATOM 701 C C . LYS A 1 86 ? 1.728 7.308 11.066 1.00 89.38 86 LYS A C 1
ATOM 703 O O . LYS A 1 86 ? 0.874 6.565 10.587 1.00 89.38 86 LYS A O 1
ATOM 708 N N . TYR A 1 87 ? 3.017 7.007 11.084 1.00 90.38 87 TYR A N 1
ATOM 709 C CA . TYR A 1 87 ? 3.529 5.697 10.708 1.00 90.38 87 TYR A CA 1
ATOM 710 C C . TYR A 1 87 ? 3.907 4.909 11.960 1.00 90.38 87 TYR A C 1
ATOM 712 O O . TYR A 1 87 ? 4.563 5.441 12.852 1.00 90.38 87 TYR A O 1
ATOM 720 N N . PHE A 1 88 ? 3.495 3.649 12.033 1.00 89.50 88 PHE A N 1
ATOM 721 C CA . PHE A 1 88 ? 3.878 2.751 13.116 1.00 89.50 88 PHE A CA 1
ATOM 722 C C . PHE A 1 88 ? 3.915 1.304 12.630 1.00 89.50 88 PHE A C 1
ATOM 724 O O . PHE A 1 88 ? 3.455 0.976 11.534 1.00 89.50 88 PHE A O 1
ATOM 731 N N . GLN A 1 89 ? 4.514 0.444 13.442 1.00 89.56 89 GLN A N 1
ATOM 732 C CA . GLN A 1 89 ? 4.687 -0.968 13.149 1.00 89.56 89 GLN A CA 1
ATOM 733 C C . GLN A 1 89 ? 3.959 -1.800 14.191 1.00 89.56 89 GLN A C 1
ATOM 735 O O . GLN A 1 89 ? 3.970 -1.461 15.373 1.00 89.56 89 GLN A O 1
ATOM 740 N N . VAL A 1 90 ? 3.323 -2.873 13.735 1.00 87.19 90 VAL A N 1
ATOM 741 C CA . VAL A 1 90 ? 2.665 -3.853 14.597 1.00 87.19 90 VAL A CA 1
ATOM 742 C C . VAL A 1 90 ? 3.387 -5.182 14.444 1.00 87.19 90 VAL A C 1
ATOM 744 O O . VAL A 1 90 ? 3.662 -5.627 13.326 1.00 87.19 90 VAL A O 1
ATOM 747 N N . GLU A 1 91 ? 3.719 -5.800 15.572 1.00 85.56 91 GLU A N 1
ATOM 748 C CA . GLU A 1 91 ? 4.257 -7.154 15.582 1.00 85.56 91 GLU A CA 1
ATOM 749 C C . GLU A 1 91 ? 3.160 -8.159 15.232 1.00 85.56 91 GLU A C 1
ATOM 751 O O . GLU A 1 91 ? 2.058 -8.072 15.772 1.00 85.56 91 GLU A O 1
ATOM 756 N N . PRO A 1 92 ? 3.430 -9.135 14.354 1.00 82.50 92 PRO A N 1
ATOM 757 C CA . PRO A 1 92 ? 2.482 -10.204 14.133 1.00 82.50 92 PRO A CA 1
ATOM 758 C C . PRO A 1 92 ? 2.453 -11.130 15.355 1.00 82.50 92 PRO A C 1
ATOM 760 O O . PRO A 1 92 ? 3.489 -11.583 15.861 1.00 82.50 92 PRO A O 1
ATOM 763 N N . GLU A 1 93 ? 1.245 -11.429 15.811 1.00 81.94 93 GLU A N 1
ATOM 764 C CA . GLU A 1 93 ? 0.987 -12.369 16.896 1.00 81.94 93 GLU A CA 1
ATOM 765 C C . GLU A 1 93 ? 0.515 -13.715 16.327 1.00 81.94 93 GLU A C 1
ATOM 767 O O . GLU A 1 93 ? -0.132 -13.741 15.274 1.00 81.94 93 GLU A O 1
ATOM 772 N N . PRO A 1 94 ? 0.865 -14.848 16.966 1.00 82.00 94 PRO A N 1
ATOM 773 C CA . PRO A 1 94 ? 0.303 -16.143 16.605 1.00 82.00 94 PRO A CA 1
ATOM 774 C C . PRO A 1 94 ? -1.219 -16.134 16.744 1.00 82.00 94 PRO A C 1
ATOM 776 O O . PRO A 1 94 ? -1.755 -15.565 17.692 1.00 82.00 94 PRO A O 1
ATOM 779 N N . ILE A 1 95 ? -1.906 -16.796 15.817 1.00 79.94 95 ILE A N 1
ATOM 780 C CA . ILE A 1 95 ? -3.366 -16.917 15.841 1.00 79.94 95 ILE A CA 1
ATOM 781 C C . ILE A 1 95 ? -3.717 -18.368 16.155 1.00 79.94 95 ILE A C 1
ATOM 783 O O . ILE A 1 95 ? -3.229 -19.277 15.485 1.00 79.94 95 ILE A O 1
ATOM 787 N N . GLU A 1 96 ? -4.569 -18.591 17.153 1.00 82.38 96 GLU A N 1
ATOM 788 C CA . GLU A 1 96 ? -5.139 -19.909 17.432 1.00 82.38 96 GLU A CA 1
ATOM 789 C C . GLU A 1 96 ? -6.410 -20.113 16.598 1.00 82.38 96 GLU A C 1
ATOM 791 O O . GLU A 1 96 ? -7.366 -19.346 16.701 1.00 82.38 96 GLU A O 1
ATOM 796 N N . ILE A 1 97 ? -6.417 -21.140 15.748 1.00 78.88 97 ILE A N 1
ATOM 797 C CA . ILE A 1 97 ? -7.565 -21.523 14.920 1.00 78.88 97 ILE A CA 1
ATOM 798 C C . ILE A 1 97 ? -7.847 -22.999 15.182 1.00 78.88 97 ILE A C 1
ATOM 800 O O . ILE A 1 97 ? -7.008 -23.840 14.873 1.00 78.88 97 ILE A O 1
ATOM 804 N N . ASN A 1 98 ? -9.019 -23.331 15.732 1.00 81.81 98 ASN A N 1
ATOM 805 C CA . ASN A 1 98 ? -9.414 -24.715 16.044 1.00 81.81 98 ASN A CA 1
ATOM 806 C C . ASN A 1 98 ? -8.339 -25.485 16.840 1.00 81.81 98 ASN A C 1
ATOM 808 O O . ASN A 1 98 ? -7.975 -26.602 16.476 1.00 81.81 98 ASN A O 1
ATOM 812 N N . SER A 1 99 ? -7.785 -24.858 17.885 1.00 83.50 99 SER A N 1
ATOM 813 C CA . SER A 1 99 ? -6.690 -25.404 18.708 1.00 83.50 99 SER A CA 1
ATOM 814 C C . SER A 1 99 ? -5.360 -25.638 17.973 1.00 83.50 99 SER A C 1
ATOM 816 O O . SER A 1 99 ? -4.448 -26.257 18.519 1.00 83.50 99 SER A O 1
ATOM 818 N N . ILE A 1 100 ? -5.211 -25.123 16.748 1.00 83.56 100 ILE A N 1
ATOM 819 C CA . ILE A 1 100 ? -3.943 -25.076 16.014 1.00 83.56 100 ILE A CA 1
ATOM 820 C C . ILE A 1 100 ? -3.371 -23.661 16.120 1.00 83.56 100 ILE A C 1
ATOM 822 O O . ILE A 1 100 ? -4.000 -22.690 15.700 1.00 83.56 100 ILE A O 1
ATOM 826 N N . ILE A 1 101 ? -2.148 -23.545 16.641 1.00 82.88 101 ILE A N 1
ATOM 827 C CA . ILE A 1 101 ? -1.411 -22.279 16.688 1.00 82.88 101 ILE A CA 1
ATOM 828 C C . ILE A 1 101 ? -0.752 -22.050 15.328 1.00 82.88 101 ILE A C 1
ATOM 830 O O . ILE A 1 101 ? 0.184 -22.754 14.949 1.00 82.88 101 ILE A O 1
ATOM 834 N N . VAL A 1 102 ? -1.226 -21.046 14.596 1.00 79.50 102 VAL A N 1
ATOM 835 C CA . VAL A 1 102 ? -0.614 -20.590 13.348 1.00 79.50 102 VAL A CA 1
ATOM 836 C C . VAL A 1 102 ? 0.413 -19.507 13.688 1.00 79.50 102 VAL A C 1
ATOM 838 O O . VAL A 1 102 ? 0.023 -18.419 14.126 1.00 79.50 102 VAL A O 1
ATOM 841 N N . PRO A 1 103 ? 1.724 -19.764 13.521 1.00 77.50 103 PRO A N 1
ATOM 842 C CA . PRO A 1 103 ? 2.735 -18.753 13.785 1.00 77.50 103 PRO A CA 1
ATOM 843 C C . PRO A 1 103 ? 2.683 -17.642 12.722 1.00 77.50 103 PRO A C 1
ATOM 845 O O . PRO A 1 103 ? 2.271 -17.887 11.584 1.00 77.50 103 PRO A O 1
ATOM 848 N N . PRO A 1 104 ? 3.152 -16.428 13.055 1.00 76.81 104 PRO A N 1
ATOM 849 C CA . PRO A 1 104 ? 3.380 -15.375 12.079 1.00 76.81 104 PRO A CA 1
ATOM 850 C C . PRO A 1 104 ? 4.163 -15.857 10.850 1.00 76.81 104 PRO A C 1
ATOM 852 O O . PRO A 1 104 ? 5.129 -16.612 11.012 1.00 76.81 104 PRO A O 1
ATOM 855 N N . PRO A 1 105 ? 3.826 -15.378 9.636 1.00 69.25 105 PRO A N 1
ATOM 856 C CA . PRO A 1 105 ? 4.613 -15.668 8.447 1.00 69.25 105 PRO A CA 1
ATOM 857 C C . PRO A 1 105 ? 6.067 -15.255 8.675 1.00 69.25 105 PRO A C 1
ATOM 859 O O . PRO A 1 105 ? 6.366 -14.093 8.958 1.00 69.25 105 PRO A O 1
ATOM 862 N N . THR A 1 106 ? 6.974 -16.217 8.570 1.00 63.62 106 THR A N 1
ATOM 863 C CA . THR A 1 106 ? 8.413 -15.977 8.642 1.00 63.62 106 THR A CA 1
ATOM 864 C C . THR A 1 106 ? 8.925 -15.898 7.210 1.00 63.62 106 THR A C 1
ATOM 866 O O . THR A 1 106 ? 8.821 -16.861 6.452 1.00 63.62 106 THR A O 1
ATOM 869 N N . GLY A 1 107 ? 9.403 -14.721 6.801 1.00 57.53 107 GLY A N 1
ATOM 870 C CA . GLY A 1 107 ? 9.996 -14.532 5.479 1.00 57.53 107 GLY A CA 1
ATOM 871 C C . GLY A 1 107 ? 11.218 -15.432 5.267 1.00 57.53 107 GLY A C 1
ATOM 872 O O . GLY A 1 107 ? 11.885 -15.848 6.217 1.00 57.53 107 GLY A O 1
ATOM 873 N N . LEU A 1 108 ? 11.518 -15.735 4.004 1.00 51.19 108 LEU A N 1
ATOM 874 C CA . LEU A 1 108 ? 12.597 -16.638 3.609 1.00 51.19 108 LEU A CA 1
ATOM 875 C C . LEU A 1 108 ? 13.974 -15.952 3.711 1.00 51.19 108 LEU A C 1
ATOM 877 O O . LEU A 1 108 ? 14.530 -15.579 2.688 1.00 51.19 108 LEU A O 1
ATOM 881 N N . SER A 1 109 ? 14.505 -15.769 4.927 1.00 47.31 109 SER A N 1
ATOM 882 C CA . SER A 1 109 ? 15.947 -15.817 5.255 1.00 47.31 109 SER A CA 1
ATOM 883 C C . SER A 1 109 ? 16.234 -15.267 6.661 1.00 47.31 109 SER A C 1
ATOM 885 O O . SER A 1 109 ? 15.776 -14.182 7.001 1.00 47.31 109 SER A O 1
ATOM 887 N N . THR A 1 110 ? 17.087 -15.993 7.393 1.00 44.72 110 THR A N 1
ATOM 888 C CA . THR A 1 110 ? 17.841 -15.629 8.615 1.00 44.72 110 THR A CA 1
ATOM 889 C C . THR A 1 110 ? 17.074 -15.493 9.939 1.00 44.72 110 THR A C 1
ATOM 891 O O . THR A 1 110 ? 16.391 -14.512 10.170 1.00 44.72 110 THR A O 1
ATOM 894 N N . MET A 1 111 ? 17.247 -16.491 10.822 1.00 49.97 111 MET A N 1
ATOM 895 C CA . MET A 1 111 ? 17.658 -16.418 12.248 1.00 49.97 111 MET A CA 1
ATOM 896 C C . MET A 1 111 ? 17.096 -15.337 13.217 1.00 49.97 111 MET A C 1
ATOM 898 O O . MET A 1 111 ? 17.643 -15.224 14.306 1.00 49.97 111 MET A O 1
ATOM 902 N N . GLN A 1 112 ? 16.032 -14.601 12.871 1.00 51.00 112 GLN A N 1
ATOM 903 C CA . GLN A 1 112 ? 15.185 -13.641 13.629 1.00 51.00 112 GLN A CA 1
ATOM 904 C C . GLN A 1 112 ? 14.846 -12.500 12.646 1.00 51.00 112 GLN A C 1
ATOM 906 O O . GLN A 1 112 ? 15.705 -12.057 11.900 1.00 51.00 112 GLN A O 1
ATOM 911 N N . SER A 1 113 ? 13.646 -11.946 12.546 1.00 51.34 113 SER A N 1
ATOM 912 C CA . SER A 1 113 ? 12.597 -11.717 13.526 1.00 51.34 113 SER A CA 1
ATOM 913 C C . SER A 1 113 ? 11.238 -11.727 12.815 1.00 51.34 113 SER A C 1
ATOM 915 O O . SER A 1 113 ? 11.155 -11.694 11.586 1.00 51.34 113 SER A O 1
ATOM 917 N N . LYS A 1 114 ? 10.154 -11.781 13.588 1.00 60.91 114 LYS A N 1
ATOM 918 C CA . LYS A 1 114 ? 8.794 -11.525 13.103 1.00 60.91 114 LYS A CA 1
ATOM 919 C C . LYS A 1 114 ? 8.783 -10.330 12.133 1.00 60.91 114 LYS A C 1
ATOM 921 O O . LYS A 1 114 ? 9.202 -9.235 12.506 1.00 60.91 114 LYS A O 1
ATOM 926 N N . GLN A 1 115 ? 8.301 -10.519 10.905 1.00 72.88 115 GLN A N 1
ATOM 927 C CA . GLN A 1 115 ? 8.217 -9.415 9.951 1.00 72.88 115 GLN A CA 1
ATOM 928 C C . GLN A 1 115 ? 7.130 -8.435 10.407 1.00 72.88 115 GLN A C 1
ATOM 930 O O . GLN A 1 115 ? 5.946 -8.769 10.414 1.00 72.88 115 GLN A O 1
ATOM 935 N N . LEU A 1 116 ? 7.545 -7.232 10.807 1.00 83.06 116 LEU A N 1
ATOM 936 C CA . LEU A 1 116 ? 6.642 -6.190 11.289 1.00 83.06 116 LEU A CA 1
ATOM 937 C C . LEU A 1 116 ? 5.677 -5.744 10.188 1.00 83.06 116 LEU A C 1
ATOM 939 O O . LEU A 1 116 ? 6.071 -5.527 9.037 1.00 83.06 116 LEU A O 1
ATOM 943 N N . VAL A 1 117 ? 4.413 -5.551 10.560 1.00 86.06 117 VAL A N 1
ATOM 944 C CA . VAL A 1 117 ? 3.395 -5.004 9.668 1.00 86.06 117 VAL A CA 1
ATOM 945 C C . VAL A 1 117 ? 3.455 -3.487 9.742 1.00 86.06 117 VAL A C 1
ATOM 947 O O . VAL A 1 117 ? 3.243 -2.881 10.790 1.00 86.06 117 VAL A O 1
ATOM 950 N N . ASN A 1 118 ? 3.748 -2.869 8.605 1.00 89.75 118 ASN A N 1
ATOM 951 C CA . ASN A 1 118 ? 3.821 -1.423 8.468 1.00 89.75 118 ASN A CA 1
ATOM 952 C C . ASN A 1 118 ? 2.419 -0.826 8.310 1.00 89.75 118 ASN A C 1
ATOM 954 O O . ASN A 1 118 ? 1.717 -1.147 7.350 1.00 89.75 118 ASN A O 1
ATOM 958 N N . ILE A 1 119 ? 2.034 0.081 9.209 1.00 91.31 119 ILE A N 1
ATOM 959 C CA . ILE A 1 119 ? 0.726 0.738 9.201 1.00 91.31 119 ILE A CA 1
ATOM 960 C C . ILE A 1 119 ? 0.914 2.250 9.111 1.00 91.31 119 ILE A C 1
ATOM 962 O O . ILE A 1 119 ? 1.744 2.844 9.801 1.00 91.31 119 ILE A O 1
ATOM 966 N N . LYS A 1 120 ? 0.109 2.885 8.255 1.00 91.62 120 LYS A N 1
ATOM 967 C CA . LYS A 1 120 ? -0.013 4.340 8.207 1.00 91.62 120 LYS A CA 1
ATOM 968 C C . LYS A 1 120 ? -1.430 4.754 8.586 1.00 91.62 120 LYS A C 1
ATOM 970 O O . LYS A 1 120 ? -2.376 4.428 7.875 1.00 91.62 120 LYS A O 1
ATOM 975 N N . LEU A 1 121 ? -1.552 5.488 9.686 1.00 90.81 121 LEU A N 1
ATOM 976 C CA . LEU A 1 121 ? -2.786 6.136 10.107 1.00 90.81 121 LEU A CA 1
ATOM 977 C C . LEU A 1 121 ? -2.882 7.510 9.448 1.00 90.81 121 LEU A C 1
ATOM 979 O O . LEU A 1 121 ? -1.993 8.346 9.606 1.00 90.81 121 LEU A O 1
ATOM 983 N N . LEU A 1 122 ? -3.987 7.736 8.744 1.00 91.06 122 LEU A N 1
ATOM 984 C CA . LEU A 1 122 ? -4.369 9.030 8.193 1.00 91.06 122 LEU A CA 1
ATOM 985 C C . LEU A 1 122 ? -5.697 9.446 8.823 1.00 91.06 122 LEU A C 1
ATOM 987 O O . LEU A 1 122 ? -6.666 8.691 8.760 1.00 91.06 122 LEU A O 1
ATOM 991 N N . SER A 1 123 ? -5.750 10.642 9.402 1.00 90.50 123 SER A N 1
ATOM 992 C CA . SER A 1 123 ? -6.995 11.233 9.895 1.00 90.50 123 SER A CA 1
ATOM 993 C C . SER A 1 123 ? -7.018 12.728 9.640 1.00 90.50 123 SER A C 1
ATOM 995 O O . SER A 1 123 ? -6.071 13.435 9.988 1.00 90.50 123 SER A O 1
ATOM 997 N N . HIS A 1 124 ? -8.116 13.219 9.065 1.00 89.06 124 HIS A N 1
ATOM 998 C CA . HIS A 1 124 ? -8.290 14.649 8.830 1.00 89.06 124 HIS A CA 1
ATOM 999 C C . HIS A 1 124 ? -8.387 15.453 10.134 1.00 89.06 124 HIS A C 1
ATOM 1001 O O . HIS A 1 124 ? -7.967 16.600 10.157 1.00 89.06 124 HIS A O 1
ATOM 1007 N N . GLU A 1 125 ? -8.849 14.825 11.219 1.00 87.50 125 GLU A N 1
ATOM 1008 C CA . GLU A 1 125 ? -9.066 15.449 12.529 1.00 87.50 125 GLU A CA 1
ATOM 1009 C C . GLU A 1 125 ? -8.384 14.640 13.637 1.00 87.50 125 GLU A C 1
ATOM 1011 O O . GLU A 1 125 ? -8.287 13.411 13.543 1.00 87.50 125 GLU A O 1
ATOM 1016 N N . ILE A 1 126 ? -7.959 15.296 14.719 1.00 86.81 126 ILE A N 1
ATOM 1017 C CA . ILE A 1 126 ? -7.582 14.581 15.947 1.00 86.81 126 ILE A CA 1
ATOM 1018 C C . ILE A 1 126 ? -8.860 14.134 16.660 1.00 86.81 126 ILE A C 1
ATOM 1020 O O . ILE A 1 126 ? -9.734 14.947 16.970 1.00 86.81 126 ILE A O 1
ATOM 1024 N N . ARG A 1 127 ? -8.963 12.830 16.930 1.00 87.44 127 ARG A N 1
ATOM 1025 C CA . ARG A 1 127 ? -10.115 12.225 17.605 1.00 87.44 127 ARG A CA 1
ATOM 1026 C C . ARG A 1 127 ? -9.724 11.524 18.898 1.00 87.44 127 ARG A C 1
ATOM 1028 O O . ARG A 1 127 ? -8.584 11.086 19.050 1.00 87.44 127 ARG A O 1
ATOM 1035 N N . GLU A 1 128 ? -10.689 11.388 19.799 1.00 86.06 128 GLU A N 1
ATOM 1036 C CA . GLU A 1 128 ? -10.575 10.588 21.021 1.00 86.06 128 GLU A CA 1
ATOM 1037 C C . GLU A 1 128 ? -10.010 9.185 20.730 1.00 86.06 128 GLU A C 1
ATOM 1039 O O . GLU A 1 128 ? -10.368 8.543 19.740 1.00 86.06 128 GLU A O 1
ATOM 1044 N N . GLY A 1 129 ? -9.091 8.716 21.580 1.00 81.62 129 GLY A N 1
ATOM 1045 C CA . GLY A 1 129 ? -8.421 7.421 21.451 1.00 81.62 129 GLY A CA 1
ATOM 1046 C C . GLY A 1 129 ? -7.131 7.447 20.623 1.00 81.62 129 GLY A C 1
ATOM 1047 O O . GLY A 1 129 ? -6.314 6.535 20.761 1.00 81.62 129 GLY A O 1
ATOM 1048 N N . MET A 1 130 ? -6.899 8.481 19.802 1.00 82.38 130 MET A N 1
ATOM 1049 C CA . MET A 1 130 ? -5.640 8.634 19.051 1.00 82.38 130 MET A CA 1
ATOM 1050 C C . MET A 1 130 ? -4.458 9.036 19.943 1.00 82.38 130 MET A C 1
ATOM 1052 O O . MET A 1 130 ? -3.308 8.777 19.596 1.00 82.38 130 MET A O 1
ATOM 1056 N N . ASP A 1 131 ? -4.731 9.620 21.106 1.00 74.12 131 ASP A N 1
ATOM 1057 C CA . ASP A 1 131 ? -3.765 9.946 22.157 1.00 74.12 131 ASP A CA 1
ATOM 1058 C C . ASP A 1 131 ? -2.988 8.710 22.648 1.00 74.12 131 ASP A C 1
ATOM 1060 O O . ASP A 1 131 ? -1.787 8.795 22.920 1.00 74.12 131 ASP A O 1
ATOM 1064 N N . LYS A 1 132 ? -3.625 7.531 22.639 1.00 79.00 132 LYS A N 1
ATOM 1065 C CA . LYS A 1 132 ? -3.003 6.249 23.016 1.00 79.00 132 LYS A CA 1
ATOM 1066 C C . LYS A 1 132 ? -1.902 5.786 22.058 1.00 79.00 132 LYS A C 1
ATOM 1068 O O . LYS A 1 132 ? -1.113 4.921 22.417 1.00 79.00 132 LYS A O 1
ATOM 1073 N N . LEU A 1 133 ? -1.826 6.352 20.851 1.00 76.69 133 LEU A N 1
ATOM 1074 C CA . LEU A 1 133 ? -0.809 6.010 19.849 1.00 76.69 133 LEU A CA 1
ATOM 1075 C C . LEU A 1 133 ? 0.500 6.800 20.024 1.00 76.69 133 LEU A C 1
ATOM 1077 O O . LEU A 1 133 ? 1.360 6.744 19.144 1.00 76.69 133 LEU A O 1
ATOM 1081 N N . SER A 1 134 ? 0.655 7.562 21.115 1.00 82.25 134 SER A N 1
ATOM 1082 C CA . SER A 1 134 ? 1.836 8.399 21.384 1.00 82.25 134 SER A CA 1
ATOM 1083 C C . SER A 1 134 ? 2.193 9.279 20.176 1.00 82.25 134 SER A C 1
ATOM 1085 O O . SER A 1 134 ? 3.248 9.119 19.555 1.00 82.25 134 SER A O 1
ATOM 1087 N N . LEU A 1 135 ? 1.266 10.151 19.762 1.00 82.94 135 LEU A N 1
ATOM 1088 C CA . LEU A 1 135 ? 1.469 11.057 18.625 1.00 82.94 135 LEU A CA 1
ATOM 1089 C C . LEU A 1 135 ? 2.652 12.001 18.895 1.00 82.94 135 LEU A C 1
ATOM 1091 O O . LEU A 1 135 ? 2.678 12.703 19.904 1.00 82.94 135 LEU A O 1
ATOM 1095 N N . GLN A 1 136 ? 3.625 12.034 17.985 1.00 85.69 136 GLN A N 1
ATOM 1096 C CA . GLN A 1 136 ? 4.745 12.974 18.036 1.00 85.69 136 GLN A CA 1
ATOM 1097 C C . GLN A 1 136 ? 4.451 14.208 17.180 1.00 85.69 136 GLN A C 1
ATOM 1099 O O . GLN A 1 136 ? 3.619 14.171 16.279 1.00 85.69 136 GLN A O 1
ATOM 1104 N N . ARG A 1 137 ? 5.201 15.301 17.377 1.00 84.00 137 ARG A N 1
ATOM 1105 C CA . ARG A 1 137 ? 5.066 16.511 16.541 1.00 84.00 137 ARG A CA 1
ATOM 1106 C C . ARG A 1 137 ? 5.245 16.227 15.043 1.00 84.00 137 ARG A C 1
ATOM 1108 O O . ARG A 1 137 ? 4.637 16.908 14.230 1.00 84.00 137 ARG A O 1
ATOM 1115 N N . ALA A 1 138 ? 6.058 15.232 14.686 1.00 84.94 138 ALA A N 1
ATOM 1116 C CA . ALA A 1 138 ? 6.261 14.812 13.300 1.00 84.94 138 ALA A CA 1
ATOM 1117 C C . ALA A 1 138 ? 5.050 14.077 12.690 1.00 84.94 138 ALA A C 1
ATOM 1119 O O . ALA A 1 138 ? 4.925 14.051 11.469 1.00 84.94 138 ALA A O 1
ATOM 1120 N N . ASP A 1 139 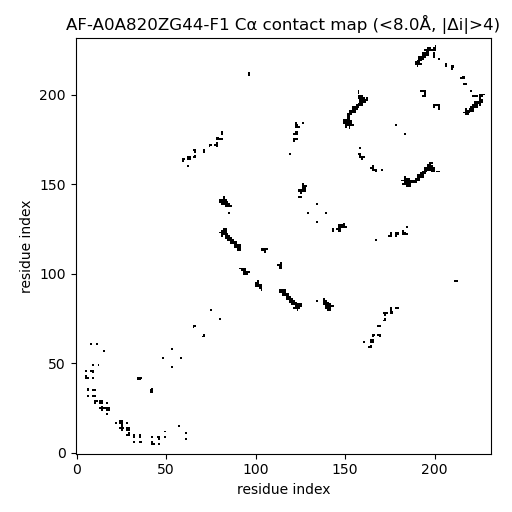? 4.167 13.513 13.523 1.00 86.25 139 ASP A N 1
ATOM 1121 C CA . ASP A 1 139 ? 2.944 12.818 13.096 1.00 86.25 139 ASP A CA 1
ATOM 1122 C C . ASP A 1 139 ? 1.796 13.796 12.788 1.00 86.25 139 ASP A C 1
ATOM 1124 O O . ASP A 1 139 ? 0.759 13.396 12.254 1.00 86.25 139 ASP A O 1
ATOM 1128 N N . LEU A 1 140 ? 1.963 15.073 13.148 1.00 85.50 140 LEU A N 1
ATOM 1129 C CA . LEU A 1 140 ? 0.958 16.118 12.999 1.00 85.50 140 LEU A CA 1
ATOM 1130 C C . LEU A 1 140 ? 1.281 16.974 11.771 1.00 85.50 140 LEU A C 1
ATOM 1132 O O . LEU A 1 140 ? 2.259 17.720 11.756 1.00 85.50 140 LEU A O 1
ATOM 1136 N N . GLU A 1 141 ? 0.450 16.877 10.733 1.00 77.62 141 GLU A N 1
ATOM 1137 C CA . GLU A 1 141 ? 0.603 17.664 9.496 1.00 77.62 141 GLU A CA 1
ATOM 1138 C C . GLU A 1 141 ? -0.238 18.960 9.512 1.00 77.62 141 GLU A C 1
ATOM 1140 O O . GLU A 1 141 ? -0.166 19.764 8.581 1.00 77.62 141 GLU A O 1
ATOM 1145 N N . GLY A 1 142 ? -0.990 19.208 10.591 1.00 69.56 142 GLY A N 1
ATOM 1146 C CA . GLY A 1 142 ? -1.810 20.404 10.772 1.00 69.56 142 GLY A CA 1
ATOM 1147 C C . GLY A 1 142 ? -2.071 20.747 12.239 1.00 69.56 142 GLY A C 1
ATOM 1148 O O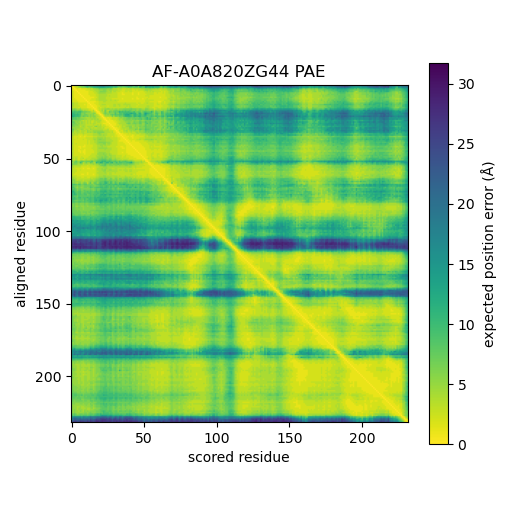 . GLY A 1 142 ? -1.766 19.982 13.152 1.00 69.56 142 GLY A O 1
ATOM 1149 N N . SER A 1 143 ? -2.645 21.925 12.472 1.00 60.69 143 SER A N 1
ATOM 1150 C CA . SER A 1 143 ? -3.066 22.391 13.793 1.00 60.69 143 SER A CA 1
ATOM 1151 C C . SER A 1 143 ? -4.537 22.045 14.038 1.00 60.69 143 SER A C 1
ATOM 1153 O O . SER A 1 143 ? -5.424 22.872 13.838 1.00 60.69 143 SER A O 1
ATOM 1155 N N . SER A 1 144 ? -4.812 20.820 14.497 1.00 63.31 144 SER A N 1
ATOM 1156 C CA . SER A 1 144 ? -6.139 20.493 15.041 1.00 63.31 144 SER A CA 1
ATOM 1157 C C . SER A 1 144 ? -6.308 21.249 16.358 1.00 63.31 144 SER A C 1
ATOM 1159 O O . SER A 1 144 ? -5.566 21.016 17.310 1.00 63.31 144 SER A O 1
ATOM 1161 N N . LYS A 1 145 ? -7.254 22.190 16.410 1.00 64.12 145 LYS A N 1
ATOM 1162 C CA . LYS A 1 145 ? -7.511 23.003 17.612 1.00 64.12 145 LYS A CA 1
ATOM 1163 C C . LYS A 1 145 ? -8.484 22.343 18.594 1.00 64.12 145 LYS A C 1
ATOM 1165 O O . LYS A 1 145 ? -8.592 22.802 19.724 1.00 64.12 145 LYS A O 1
ATOM 1170 N N . ILE A 1 146 ? -9.207 21.310 18.158 1.00 78.12 146 ILE A N 1
ATOM 1171 C CA . ILE A 1 146 ? -10.315 20.697 18.897 1.00 78.12 146 ILE A CA 1
ATOM 1172 C C . ILE A 1 146 ? -10.170 19.176 18.820 1.00 78.12 146 ILE A C 1
ATOM 1174 O O . ILE A 1 146 ? -9.960 18.630 17.737 1.00 78.12 146 ILE A O 1
ATOM 1178 N N . LEU A 1 147 ? -10.274 18.512 19.973 1.00 84.25 147 LEU A N 1
ATOM 1179 C CA . LEU A 1 147 ? -10.404 17.061 20.067 1.00 84.25 147 LEU A CA 1
ATOM 1180 C C . LEU A 1 147 ? -11.849 16.682 19.731 1.00 84.25 147 LEU A C 1
ATOM 1182 O O . LEU A 1 147 ? -12.773 17.128 20.409 1.00 84.25 147 LEU A O 1
ATOM 1186 N N . LEU A 1 148 ? -12.048 15.891 18.678 1.00 88.00 148 LEU A N 1
ATOM 1187 C CA . LEU A 1 148 ? -13.375 15.417 18.282 1.00 88.00 148 LEU A CA 1
ATOM 1188 C C . LEU A 1 148 ? -13.659 14.017 18.831 1.00 88.00 148 LEU A C 1
ATOM 1190 O O . LEU A 1 148 ? -12.745 13.228 19.060 1.00 88.00 148 LEU A O 1
ATOM 1194 N N . ALA A 1 149 ? -14.938 13.671 18.957 1.00 89.06 149 ALA A N 1
ATOM 1195 C CA . ALA A 1 149 ? -15.348 12.313 19.296 1.00 89.06 149 ALA A CA 1
ATOM 1196 C C . ALA A 1 149 ? -14.844 11.283 18.264 1.00 89.06 149 ALA A C 1
ATOM 1198 O O . ALA A 1 149 ? -14.547 11.607 17.099 1.00 89.06 149 ALA A O 1
ATOM 1199 N N . MET A 1 150 ? -14.787 10.017 18.684 1.00 88.19 150 MET A N 1
ATOM 1200 C CA . MET A 1 150 ? -14.560 8.884 17.783 1.00 88.19 150 MET A CA 1
ATOM 1201 C C . MET A 1 150 ? -15.576 8.912 16.629 1.00 88.19 150 MET A C 1
ATOM 1203 O O . MET A 1 150 ? -16.711 9.358 16.786 1.00 88.19 150 MET A O 1
ATOM 1207 N N . SER A 1 151 ? -15.163 8.459 15.447 1.00 87.69 151 SER A N 1
ATOM 1208 C CA . SER A 1 151 ? -16.073 8.325 14.307 1.00 87.69 151 SER A CA 1
ATOM 1209 C C . SER A 1 151 ? -16.632 6.909 14.223 1.00 87.69 151 SER A C 1
ATOM 1211 O O . SER A 1 151 ? -16.103 5.964 14.801 1.00 87.69 151 SER A O 1
ATOM 1213 N N . ASP A 1 152 ? -17.731 6.762 13.501 1.00 89.62 152 ASP A N 1
ATOM 1214 C CA . ASP A 1 152 ? -18.378 5.477 13.280 1.00 89.62 152 ASP A CA 1
ATOM 1215 C C . ASP A 1 152 ? -17.702 4.633 12.194 1.00 89.62 152 ASP A C 1
ATOM 1217 O O . ASP A 1 152 ? -18.062 3.467 12.024 1.00 89.62 152 ASP A O 1
ATOM 1221 N N . GLN A 1 153 ? -16.748 5.201 11.449 1.00 88.75 153 GLN A N 1
ATOM 1222 C CA . GLN A 1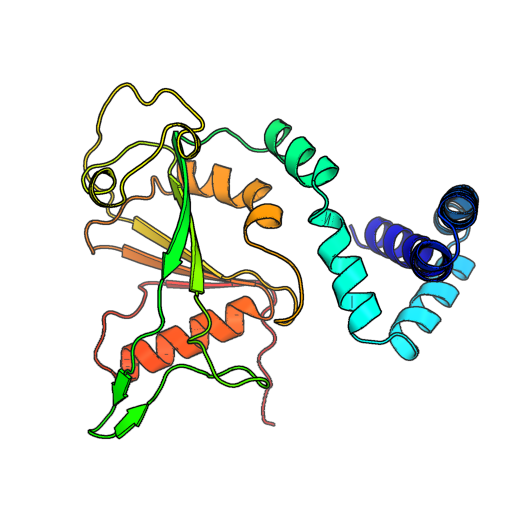 153 ? -16.211 4.608 10.225 1.00 88.75 153 GLN A CA 1
ATOM 1223 C C . GLN A 1 153 ? -14.696 4.393 10.288 1.00 88.75 153 GLN A C 1
ATOM 1225 O O . GLN A 1 153 ? -13.910 5.328 10.463 1.00 88.75 153 GLN A O 1
ATOM 1230 N N . LEU A 1 154 ? -14.282 3.149 10.042 1.00 90.19 154 LEU A N 1
ATOM 1231 C CA . LEU A 1 154 ? -12.895 2.759 9.820 1.00 90.19 154 LEU A CA 1
ATOM 1232 C C . LEU A 1 154 ? -12.712 2.248 8.390 1.00 90.19 154 LEU A C 1
ATOM 1234 O O . LEU A 1 154 ? -13.358 1.285 7.985 1.00 90.19 154 LEU A O 1
ATOM 1238 N N . LEU A 1 155 ? -11.781 2.850 7.651 1.00 92.94 155 LEU A N 1
ATOM 1239 C CA . LEU A 1 155 ? -11.332 2.361 6.351 1.00 92.94 155 LEU A CA 1
ATOM 1240 C C . LEU A 1 155 ? -9.954 1.714 6.497 1.00 92.94 155 LEU A C 1
ATOM 1242 O O . LEU A 1 155 ? -8.959 2.405 6.717 1.00 92.94 155 LEU A O 1
ATOM 1246 N N . MET A 1 156 ? -9.884 0.397 6.316 1.00 93.31 156 MET A N 1
ATOM 1247 C CA . MET A 1 156 ? -8.619 -0.318 6.183 1.00 93.31 156 MET A CA 1
ATOM 1248 C C . MET A 1 156 ? -8.260 -0.441 4.704 1.00 93.31 156 MET A C 1
ATOM 1250 O O . MET A 1 156 ? -8.944 -1.114 3.928 1.00 93.31 156 MET A O 1
ATOM 1254 N N . ARG A 1 157 ? -7.159 0.206 4.312 1.00 94.81 157 ARG A N 1
ATOM 1255 C CA . ARG A 1 157 ? -6.624 0.138 2.953 1.00 94.81 157 ARG A CA 1
ATOM 1256 C C . ARG A 1 157 ? -5.372 -0.727 2.893 1.00 94.81 157 ARG A C 1
ATOM 1258 O O . ARG A 1 157 ? -4.404 -0.443 3.591 1.00 94.81 157 ARG A O 1
ATOM 1265 N N . VAL A 1 158 ? -5.342 -1.676 1.958 1.00 95.56 158 VAL A N 1
ATOM 1266 C CA . VAL A 1 158 ? -4.125 -2.420 1.593 1.00 95.56 158 VAL A CA 1
ATOM 1267 C C . VAL A 1 158 ? -3.769 -2.136 0.134 1.00 95.56 158 VAL A C 1
ATOM 1269 O O . VAL A 1 158 ? -4.608 -2.274 -0.756 1.00 95.56 158 VAL A O 1
ATOM 1272 N N . HIS A 1 159 ? -2.541 -1.683 -0.112 1.00 94.38 159 HIS A N 1
ATOM 1273 C CA . HIS A 1 159 ? -2.092 -1.308 -1.453 1.00 94.38 159 HIS A CA 1
ATOM 1274 C C . HIS A 1 159 ? -1.710 -2.521 -2.317 1.00 94.38 159 HIS A C 1
ATOM 1276 O O . HIS A 1 159 ? -1.420 -3.601 -1.804 1.00 94.38 159 HIS A O 1
ATOM 1282 N N . GLY A 1 160 ? -1.679 -2.320 -3.635 1.00 92.81 160 GLY A N 1
ATOM 1283 C CA . GLY A 1 160 ? -1.185 -3.280 -4.618 1.00 92.81 160 GLY A CA 1
ATOM 1284 C C . GLY A 1 160 ? 0.342 -3.355 -4.708 1.00 92.81 160 GLY A C 1
ATOM 1285 O O . GLY A 1 160 ? 1.053 -3.207 -3.723 1.00 92.81 160 GLY A O 1
ATOM 1286 N N . GLY A 1 161 ? 0.864 -3.615 -5.908 1.00 90.25 161 GLY A N 1
ATOM 1287 C CA . GLY A 1 161 ? 2.313 -3.711 -6.147 1.00 90.25 161 GLY A CA 1
ATOM 1288 C C . GLY A 1 161 ? 2.873 -5.134 -6.148 1.00 90.25 161 GLY A C 1
ATOM 1289 O O . GLY A 1 161 ? 4.073 -5.326 -5.962 1.00 90.25 161 GLY A O 1
ATOM 1290 N N . GLY A 1 162 ? 2.015 -6.138 -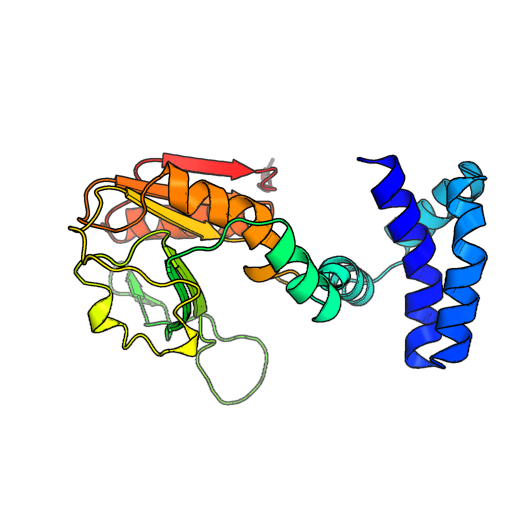6.361 1.00 89.12 162 GLY A N 1
ATOM 1291 C CA . GLY A 1 162 ? 2.446 -7.521 -6.591 1.00 89.12 162 GLY A CA 1
ATOM 1292 C C . GLY A 1 162 ? 3.247 -8.120 -5.436 1.00 89.12 162 GLY A C 1
ATOM 1293 O O . GLY A 1 162 ? 4.116 -8.944 -5.686 1.00 89.12 162 GLY A O 1
ATOM 1294 N N . PHE A 1 163 ? 3.011 -7.651 -4.204 1.00 87.75 163 PHE A N 1
ATOM 1295 C CA . PHE A 1 163 ? 3.744 -8.023 -2.983 1.00 87.75 163 PHE A CA 1
ATOM 1296 C C . PHE A 1 163 ? 5.230 -7.628 -2.938 1.00 87.75 163 PHE A C 1
ATOM 1298 O O . PHE A 1 163 ? 5.873 -7.817 -1.911 1.00 87.75 163 PHE A O 1
ATOM 1305 N N . ILE A 1 164 ? 5.771 -7.044 -4.010 1.00 87.31 164 ILE A N 1
ATOM 1306 C CA . ILE A 1 164 ? 7.197 -6.708 -4.133 1.00 87.31 164 ILE A CA 1
ATOM 1307 C C . ILE A 1 164 ? 7.455 -5.203 -4.241 1.00 87.31 164 ILE A C 1
ATOM 1309 O O . ILE A 1 164 ? 8.592 -4.762 -4.089 1.00 87.31 164 ILE A O 1
ATOM 1313 N N . ALA A 1 165 ? 6.435 -4.398 -4.531 1.00 88.38 165 ALA A N 1
ATOM 1314 C CA . ALA A 1 165 ? 6.586 -2.983 -4.844 1.00 88.38 165 ALA A CA 1
ATOM 1315 C C . ALA A 1 165 ? 5.495 -2.116 -4.209 1.00 88.38 165 ALA A C 1
ATOM 1317 O O . ALA A 1 165 ? 4.499 -2.606 -3.681 1.00 88.38 165 ALA A O 1
ATOM 1318 N N . THR A 1 166 ? 5.665 -0.803 -4.363 1.00 88.12 166 THR A N 1
ATOM 1319 C CA . THR A 1 166 ? 4.784 0.264 -3.857 1.00 88.12 166 THR A CA 1
ATOM 1320 C C . THR A 1 166 ? 4.762 0.381 -2.324 1.00 88.12 166 THR A C 1
ATOM 1322 O O . THR A 1 166 ? 5.444 -0.360 -1.618 1.00 88.12 166 THR A O 1
ATOM 1325 N N . SER A 1 167 ? 4.094 1.413 -1.808 1.00 87.75 167 SER A N 1
ATOM 1326 C CA . SER A 1 167 ? 3.879 1.630 -0.372 1.00 87.75 167 SER A CA 1
ATOM 1327 C C . SER A 1 167 ? 2.630 2.480 -0.152 1.00 87.75 167 SER A C 1
ATOM 1329 O O . SER A 1 167 ? 2.079 3.053 -1.097 1.00 87.75 167 SER A O 1
ATOM 1331 N N . SER A 1 168 ? 2.184 2.621 1.098 1.00 87.06 168 SER A N 1
ATOM 1332 C CA . SER A 1 168 ? 1.072 3.520 1.447 1.00 87.06 168 SER A CA 1
ATOM 1333 C C . SER A 1 168 ? 1.305 4.962 0.971 1.00 87.06 168 SER A C 1
ATOM 1335 O O . SER A 1 168 ? 0.358 5.619 0.545 1.00 87.06 168 SER A O 1
ATOM 1337 N N . ALA A 1 169 ? 2.564 5.415 0.920 1.00 84.00 169 ALA A N 1
ATOM 1338 C CA . ALA A 1 169 ? 2.924 6.775 0.521 1.00 84.00 169 ALA A CA 1
ATOM 1339 C C . ALA A 1 169 ? 2.464 7.156 -0.897 1.00 84.00 169 ALA A C 1
ATOM 1341 O O . ALA A 1 169 ? 2.002 8.273 -1.115 1.00 84.00 169 ALA A O 1
ATOM 1342 N N . THR A 1 170 ? 2.545 6.243 -1.872 1.00 83.44 170 THR A N 1
ATOM 1343 C CA . THR A 1 170 ? 2.147 6.543 -3.265 1.00 83.44 170 THR A CA 1
ATOM 1344 C C . THR A 1 170 ? 0.637 6.672 -3.443 1.00 83.44 170 THR A C 1
ATOM 1346 O O . THR A 1 170 ? 0.178 7.171 -4.466 1.00 83.44 170 THR A O 1
ATOM 1349 N N . HIS A 1 171 ? -0.133 6.233 -2.451 1.00 88.38 171 HIS A N 1
ATOM 1350 C CA . HIS A 1 171 ? -1.590 6.201 -2.480 1.00 88.38 171 HIS A CA 1
ATOM 1351 C C . HIS A 1 171 ? -2.207 7.370 -1.688 1.00 88.38 171 HIS A C 1
ATOM 1353 O O . HIS A 1 171 ? -3.406 7.620 -1.778 1.00 88.38 171 HIS A O 1
ATOM 1359 N N . GLU A 1 172 ? -1.396 8.156 -0.969 1.00 88.38 172 GLU A N 1
ATOM 1360 C CA . GLU A 1 172 ? -1.857 9.305 -0.172 1.00 88.38 172 GLU A CA 1
ATOM 1361 C C . GLU A 1 172 ? -2.599 10.368 -0.983 1.00 88.38 172 GLU A C 1
ATOM 1363 O O . GLU A 1 172 ? -3.473 11.040 -0.441 1.00 88.38 172 GLU A O 1
ATOM 1368 N N . VAL A 1 173 ? -2.300 10.482 -2.282 1.00 87.81 173 VAL A N 1
ATOM 1369 C CA . VAL A 1 173 ? -2.951 11.440 -3.189 1.00 87.81 173 VAL A CA 1
ATOM 1370 C C . VAL A 1 173 ? -4.474 11.301 -3.209 1.00 87.81 173 VAL A C 1
ATOM 1372 O O . VAL A 1 173 ? -5.168 12.304 -3.332 1.00 87.81 173 VAL A O 1
ATOM 1375 N N . TYR A 1 174 ? -4.991 10.083 -3.034 1.00 89.00 174 TYR A N 1
ATOM 1376 C CA . TYR A 1 174 ? -6.428 9.831 -2.934 1.00 89.00 174 TYR A CA 1
ATOM 1377 C C . TYR A 1 174 ? -6.862 9.397 -1.527 1.00 89.00 174 TYR A C 1
ATOM 1379 O O . TYR A 1 174 ? -8.009 9.627 -1.158 1.00 89.00 174 TYR A O 1
ATOM 1387 N N . LEU A 1 175 ? -5.965 8.843 -0.700 1.00 91.69 175 LEU A N 1
ATOM 1388 C CA . LEU A 1 175 ? -6.313 8.467 0.676 1.00 91.69 175 LEU A CA 1
ATOM 1389 C C . LEU A 1 175 ? -6.527 9.672 1.596 1.00 91.69 175 LEU A C 1
ATOM 1391 O O . LEU A 1 175 ? -7.361 9.595 2.494 1.00 91.69 175 LEU A O 1
ATOM 1395 N N . LYS A 1 176 ? -5.814 10.786 1.390 1.00 90.81 176 LYS A N 1
ATOM 1396 C CA . LYS A 1 176 ? -6.022 11.999 2.195 1.00 90.81 176 LYS A CA 1
ATOM 1397 C C . LYS A 1 176 ? -7.383 12.663 1.927 1.00 90.81 176 LYS A C 1
ATOM 1399 O O . LYS A 1 176 ? -8.064 12.957 2.907 1.00 90.81 176 LYS A O 1
ATOM 1404 N N . PRO A 1 177 ? -7.836 12.834 0.666 1.00 90.25 177 PRO A N 1
ATOM 1405 C CA . PRO A 1 177 ? -9.220 13.222 0.382 1.00 90.25 177 PRO A CA 1
ATOM 1406 C C . PRO A 1 177 ? -10.247 12.270 1.007 1.00 90.25 177 PRO A C 1
ATOM 1408 O O . PRO A 1 177 ? -11.176 12.715 1.667 1.00 90.25 177 PRO A O 1
ATOM 1411 N N . TRP A 1 178 ? -10.039 10.955 0.910 1.00 90.75 178 TRP A N 1
ATOM 1412 C CA . TRP A 1 178 ? -10.952 9.988 1.529 1.00 90.75 178 TRP A CA 1
ATOM 1413 C C . TRP A 1 178 ? -11.002 10.105 3.056 1.00 90.75 178 TRP A C 1
ATOM 1415 O O . TRP A 1 178 ? -12.069 9.974 3.649 1.00 90.75 178 TRP A O 1
ATOM 1425 N N . ALA A 1 179 ? -9.874 10.379 3.715 1.00 88.94 179 ALA A N 1
ATOM 1426 C CA . ALA A 1 179 ? -9.847 10.584 5.162 1.00 88.94 179 ALA A CA 1
ATOM 1427 C C . ALA A 1 179 ? -10.699 11.787 5.607 1.00 88.94 179 ALA A C 1
ATOM 1429 O O . ALA A 1 179 ? -11.252 11.760 6.710 1.00 88.94 179 ALA A O 1
ATOM 1430 N N . LEU A 1 180 ? -10.821 12.810 4.752 1.00 84.94 180 LEU A N 1
ATOM 1431 C CA . LEU A 1 180 ? -11.742 13.931 4.939 1.00 84.94 180 LEU A CA 1
ATOM 1432 C C . LEU A 1 180 ? -13.200 13.482 4.740 1.00 84.94 180 LEU A C 1
ATOM 1434 O O . LEU A 1 180 ? -14.021 13.689 5.634 1.00 84.94 180 LEU A O 1
ATOM 1438 N N . ASP A 1 181 ? -13.503 12.817 3.624 1.00 84.31 181 ASP A N 1
ATOM 1439 C CA . ASP A 1 181 ? -14.875 12.443 3.251 1.00 84.31 181 ASP A CA 1
ATOM 1440 C C . ASP A 1 181 ? -15.515 11.450 4.237 1.00 84.31 181 ASP A C 1
ATOM 1442 O O . ASP A 1 181 ? -16.654 11.631 4.669 1.00 84.31 181 ASP A O 1
ATOM 1446 N N . PHE A 1 182 ? -14.769 10.420 4.649 1.00 76.81 182 PHE A N 1
ATOM 1447 C CA . PHE A 1 182 ? -15.260 9.373 5.554 1.00 76.81 182 PHE A CA 1
ATOM 1448 C C . PHE A 1 182 ? -15.143 9.743 7.038 1.00 76.81 182 PHE A C 1
ATOM 1450 O O . PHE A 1 182 ? -15.584 8.980 7.898 1.00 76.81 182 PHE A O 1
ATOM 1457 N N . LYS A 1 183 ? -14.549 10.907 7.359 1.00 74.50 183 LYS A N 1
ATOM 1458 C CA . LYS A 1 183 ? -14.345 11.392 8.735 1.00 74.50 183 LYS A CA 1
ATOM 1459 C C . LYS A 1 183 ? -13.766 10.307 9.646 1.00 74.50 183 LYS A C 1
ATOM 1461 O O . LYS A 1 183 ? -14.304 10.059 10.717 1.00 74.50 183 LYS A O 1
ATOM 1466 N N . LEU A 1 184 ? -12.696 9.644 9.222 1.00 70.81 184 LEU A N 1
ATOM 1467 C CA . LEU A 1 184 ? -12.211 8.408 9.847 1.00 70.81 184 LEU A CA 1
ATOM 1468 C C . LEU A 1 184 ? -11.836 8.572 11.334 1.00 70.81 184 LEU A C 1
ATOM 1470 O O . LEU A 1 184 ? -11.347 9.614 11.766 1.00 70.81 184 LEU A O 1
ATOM 1474 N N . GLY A 1 185 ? -12.094 7.522 12.107 1.00 68.62 185 GLY A N 1
ATOM 1475 C CA . GLY A 1 185 ? -11.989 7.407 13.567 1.00 68.62 185 GLY A CA 1
ATOM 1476 C C . GLY A 1 185 ? -12.952 6.295 13.973 1.00 68.62 185 GLY A C 1
ATOM 1477 O O . GLY A 1 185 ? -13.927 6.109 13.262 1.00 68.62 185 GLY A O 1
ATOM 1478 N N . TRP A 1 186 ? -12.693 5.490 15.001 1.00 73.44 186 TRP A N 1
ATOM 1479 C CA . TRP A 1 186 ? -13.367 4.183 15.066 1.00 73.44 186 TRP A CA 1
ATOM 1480 C C . TRP A 1 186 ? -14.037 3.873 16.402 1.00 73.44 186 TRP A C 1
ATOM 1482 O O . TRP A 1 186 ? -13.345 3.561 17.354 1.00 73.44 186 TRP A O 1
ATOM 1492 N N . THR A 1 187 ? -15.370 3.858 16.438 1.00 82.25 187 THR A N 1
ATOM 1493 C CA . THR A 1 187 ? -16.216 3.389 17.555 1.00 82.25 187 THR A CA 1
ATOM 1494 C C . THR A 1 187 ? -16.513 1.885 17.529 1.00 82.25 187 THR A C 1
ATOM 1496 O O . THR A 1 187 ? -17.141 1.378 18.451 1.00 82.25 187 THR A O 1
ATOM 1499 N N . GLY A 1 188 ? -16.132 1.154 16.475 1.00 78.50 188 GLY A N 1
ATOM 1500 C CA . GLY A 1 188 ? -16.561 -0.241 16.271 1.00 78.50 188 GLY A CA 1
ATOM 1501 C C . GLY A 1 188 ? -17.679 -0.431 15.243 1.00 78.50 188 GLY A C 1
ATOM 1502 O O . GLY A 1 188 ? -17.879 -1.552 14.780 1.00 78.50 188 GLY A O 1
ATOM 1503 N N . LYS A 1 189 ? -18.400 0.635 14.868 1.00 87.69 189 LYS A N 1
ATOM 1504 C CA . LYS A 1 189 ? -19.686 0.514 14.160 1.00 87.69 189 LYS A CA 1
ATOM 1505 C C . LYS A 1 189 ? -19.564 0.040 12.710 1.00 87.69 189 LYS A C 1
ATOM 1507 O O . LYS A 1 189 ? -20.204 -0.948 12.360 1.00 87.69 189 LYS A O 1
ATOM 1512 N N . THR A 1 190 ? -18.756 0.725 11.895 1.00 91.25 190 THR A N 1
ATOM 1513 C CA . THR A 1 190 ? -18.598 0.438 10.459 1.00 91.25 190 THR A CA 1
ATOM 1514 C C . THR A 1 190 ? -17.133 0.212 10.093 1.00 91.25 190 THR A C 1
ATOM 1516 O O . THR A 1 190 ? -16.287 1.072 10.347 1.00 91.25 190 THR A O 1
ATOM 1519 N N . ILE A 1 191 ? -16.831 -0.921 9.457 1.00 91.94 191 ILE A N 1
ATOM 1520 C CA . ILE A 1 191 ? -15.497 -1.284 8.964 1.00 91.94 191 ILE A CA 1
ATOM 1521 C C . ILE A 1 191 ? -15.565 -1.535 7.455 1.00 91.94 191 ILE A C 1
ATOM 1523 O O . ILE A 1 191 ? -16.218 -2.469 6.995 1.00 91.94 191 ILE A O 1
ATOM 1527 N N . LEU A 1 192 ? -14.849 -0.723 6.681 1.00 93.31 192 LEU A N 1
ATOM 1528 C CA . LEU A 1 192 ? -14.707 -0.855 5.234 1.00 93.31 192 LEU A CA 1
ATOM 1529 C C . LEU A 1 192 ? -13.304 -1.351 4.897 1.00 93.31 192 LEU A C 1
ATOM 1531 O O . LEU A 1 192 ? -12.307 -0.746 5.295 1.00 93.31 192 LEU A O 1
ATOM 1535 N N . PHE A 1 193 ? -13.218 -2.426 4.120 1.00 96.19 193 PHE A N 1
ATOM 1536 C CA . PHE A 1 193 ? -11.960 -2.885 3.543 1.00 96.19 193 PHE A CA 1
ATOM 1537 C C . PHE A 1 193 ? -11.855 -2.435 2.093 1.00 96.19 193 PHE A C 1
ATOM 1539 O O . PHE A 1 193 ? -12.783 -2.593 1.305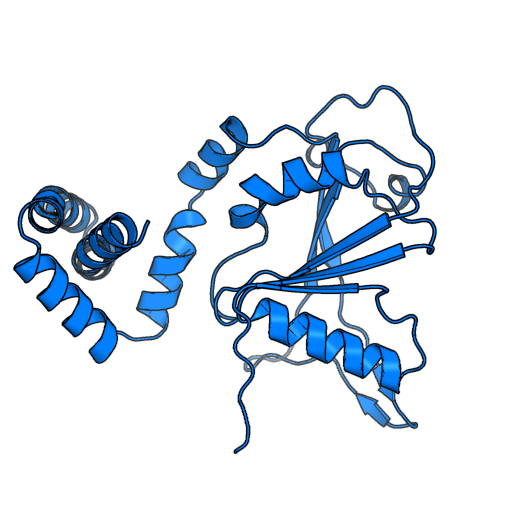 1.00 96.19 193 PHE A O 1
ATOM 1546 N N . ALA A 1 194 ? -10.698 -1.903 1.720 1.00 96.00 194 ALA A N 1
ATOM 1547 C CA . ALA A 1 194 ? -10.399 -1.540 0.347 1.00 96.00 194 ALA A CA 1
ATOM 1548 C C . ALA A 1 194 ? -9.038 -2.108 -0.046 1.00 96.00 194 ALA A C 1
ATOM 1550 O O . ALA A 1 194 ? -8.063 -1.959 0.687 1.00 96.00 194 ALA A O 1
ATOM 1551 N N . GLY A 1 195 ? -8.930 -2.689 -1.239 1.00 96.19 195 GLY A N 1
ATOM 1552 C CA . GLY A 1 195 ? -7.670 -3.270 -1.707 1.00 96.19 195 GLY A CA 1
ATOM 1553 C C . GLY A 1 195 ? -7.540 -3.210 -3.216 1.00 96.19 195 GLY A C 1
ATOM 1554 O O . GLY A 1 195 ? -8.515 -3.442 -3.927 1.00 96.19 195 GLY A O 1
ATOM 1555 N N . ASP A 1 196 ? -6.354 -2.868 -3.715 1.00 94.94 196 ASP A N 1
ATOM 1556 C CA . ASP A 1 196 ? -6.073 -2.906 -5.148 1.00 94.94 196 ASP A CA 1
ATOM 1557 C C . ASP A 1 196 ? -5.064 -3.975 -5.526 1.00 94.94 196 ASP A C 1
ATOM 1559 O O . ASP A 1 196 ? -4.117 -4.224 -4.786 1.00 94.94 196 ASP A O 1
ATOM 1563 N N . SER A 1 197 ? -5.248 -4.593 -6.696 1.00 94.62 197 SER A N 1
ATOM 1564 C CA . SER A 1 197 ? -4.351 -5.635 -7.198 1.00 94.62 197 SER A CA 1
ATOM 1565 C C . SER A 1 197 ? -4.056 -6.678 -6.096 1.00 94.62 197 SER A C 1
ATOM 1567 O O . SER A 1 197 ? -4.984 -7.217 -5.495 1.00 94.62 197 SER A O 1
ATOM 1569 N N . ALA A 1 198 ? -2.782 -6.924 -5.782 1.00 93.25 198 ALA A N 1
ATOM 1570 C CA . ALA A 1 198 ? -2.320 -7.785 -4.693 1.00 93.25 198 ALA A CA 1
ATOM 1571 C C . ALA A 1 198 ? -2.916 -7.447 -3.306 1.00 93.25 198 ALA A C 1
ATOM 1573 O O . ALA A 1 198 ? -3.200 -8.357 -2.529 1.00 93.25 198 ALA A O 1
ATOM 1574 N N . GLY A 1 199 ? -3.180 -6.173 -3.004 1.00 94.94 199 GLY A N 1
ATOM 1575 C CA . GLY A 1 199 ? -3.806 -5.754 -1.747 1.00 94.94 199 GLY A CA 1
ATOM 1576 C C . GLY A 1 199 ? -5.254 -6.221 -1.611 1.00 94.94 199 GLY A C 1
ATOM 1577 O O . GLY A 1 199 ? -5.714 -6.502 -0.507 1.00 94.94 199 GLY A O 1
ATOM 1578 N N . GLY A 1 200 ? -5.958 -6.392 -2.734 1.00 95.75 200 GLY A N 1
ATOM 1579 C CA . GLY A 1 200 ? -7.287 -7.003 -2.759 1.00 95.75 200 GLY A CA 1
ATOM 1580 C C . GLY A 1 200 ? -7.275 -8.480 -2.351 1.00 95.75 200 GLY A C 1
ATOM 1581 O O . GLY A 1 200 ? -8.155 -8.930 -1.618 1.00 95.75 200 GLY A O 1
ATOM 1582 N N . ASN A 1 201 ? -6.241 -9.230 -2.744 1.00 94.69 201 ASN A N 1
ATOM 1583 C CA . ASN A 1 201 ? -6.066 -10.606 -2.272 1.00 94.69 201 ASN A CA 1
ATOM 1584 C C . ASN A 1 201 ? -5.887 -10.641 -0.748 1.00 94.69 201 ASN A C 1
ATOM 1586 O O . ASN A 1 201 ? -6.546 -11.430 -0.075 1.00 94.69 201 ASN A O 1
ATOM 1590 N N . LEU A 1 202 ? -5.077 -9.735 -0.188 1.00 92.62 202 LEU A N 1
ATOM 1591 C CA . LEU A 1 202 ? -4.839 -9.682 1.260 1.00 92.62 202 LEU A CA 1
ATOM 1592 C C . LEU A 1 202 ? -6.106 -9.398 2.057 1.00 92.62 202 LEU A C 1
ATOM 1594 O O . LEU A 1 202 ? -6.407 -10.149 2.977 1.00 92.62 202 LEU A O 1
ATOM 1598 N N . ILE A 1 203 ? -6.882 -8.372 1.701 1.00 95.62 203 ILE A N 1
ATOM 1599 C CA . ILE A 1 203 ? -8.122 -8.074 2.441 1.00 95.62 203 ILE A CA 1
ATOM 1600 C C . ILE A 1 203 ? -9.154 -9.202 2.327 1.00 95.62 203 ILE A C 1
ATOM 1602 O O . ILE A 1 203 ? -9.956 -9.390 3.239 1.00 95.62 203 ILE A O 1
ATOM 1606 N N . THR A 1 204 ? -9.116 -9.977 1.239 1.00 95.06 204 THR A N 1
ATOM 1607 C CA . THR A 1 204 ? -9.966 -11.161 1.069 1.00 95.06 204 THR A CA 1
ATOM 1608 C C . THR A 1 204 ? -9.564 -12.243 2.057 1.00 95.06 204 THR A C 1
ATOM 1610 O O . THR A 1 204 ? -10.401 -12.714 2.820 1.00 95.06 204 THR A O 1
ATOM 1613 N N . VAL A 1 205 ? -8.273 -12.586 2.105 1.00 91.50 205 VAL A N 1
ATOM 1614 C CA . VAL A 1 205 ? -7.746 -13.589 3.040 1.00 91.50 205 VAL A CA 1
ATOM 1615 C C . VAL A 1 205 ? -7.961 -13.158 4.490 1.00 91.50 205 VAL A C 1
ATOM 1617 O O . VAL A 1 205 ? -8.411 -13.966 5.295 1.00 91.50 205 VAL A O 1
ATOM 1620 N N . VAL A 1 206 ? -7.720 -11.884 4.821 1.00 90.88 206 VAL A N 1
ATOM 1621 C CA . VAL A 1 206 ? -7.993 -11.331 6.160 1.00 90.88 206 VAL A CA 1
ATOM 1622 C C . VAL A 1 206 ? -9.473 -11.467 6.509 1.00 90.88 206 VAL A C 1
ATOM 1624 O O . VAL A 1 206 ? -9.798 -11.845 7.629 1.00 90.88 206 VAL A O 1
ATOM 1627 N N . THR A 1 207 ? -10.377 -11.217 5.560 1.00 94.00 207 THR A N 1
ATOM 1628 C CA . THR A 1 207 ? -11.817 -11.374 5.800 1.00 94.00 207 THR A CA 1
ATOM 1629 C C . THR A 1 207 ? -12.200 -12.830 6.044 1.00 94.00 207 THR A C 1
ATOM 1631 O O . THR A 1 207 ? -12.914 -13.111 7.003 1.00 94.00 207 THR A O 1
ATOM 1634 N N . VAL A 1 208 ? -11.716 -13.761 5.216 1.00 92.00 208 VAL A N 1
ATOM 1635 C CA . VAL A 1 208 ? -11.967 -15.199 5.401 1.00 92.00 208 VAL A CA 1
ATOM 1636 C C . VAL A 1 208 ? -11.445 -15.651 6.763 1.00 92.00 208 VAL A C 1
ATOM 1638 O O . VAL A 1 208 ? -12.176 -16.285 7.516 1.00 92.00 208 VAL A O 1
ATOM 1641 N N . LYS A 1 209 ? -10.228 -15.237 7.134 1.00 86.56 209 LYS A N 1
ATOM 1642 C CA . LYS A 1 209 ? -9.641 -15.552 8.440 1.00 86.56 209 LYS A CA 1
ATOM 1643 C C . LYS A 1 209 ? -10.421 -14.949 9.603 1.00 86.56 209 LYS A C 1
ATOM 1645 O O . LYS A 1 209 ? -10.602 -15.622 10.611 1.00 86.56 209 LYS A O 1
ATOM 1650 N N . ALA A 1 210 ? -10.924 -13.723 9.464 1.00 89.31 210 ALA A N 1
ATOM 1651 C CA . ALA A 1 210 ? -11.784 -13.115 10.473 1.00 89.31 210 ALA A CA 1
ATOM 1652 C C . ALA A 1 210 ? -13.084 -13.913 10.662 1.00 89.31 210 ALA A C 1
ATOM 1654 O O . ALA A 1 210 ? -13.511 -14.106 11.794 1.00 89.31 210 ALA A O 1
ATOM 1655 N N . ILE A 1 211 ? -13.681 -14.422 9.578 1.00 91.06 211 ILE A N 1
ATOM 1656 C CA . ILE A 1 211 ? -14.883 -15.267 9.640 1.00 91.06 211 ILE A CA 1
ATOM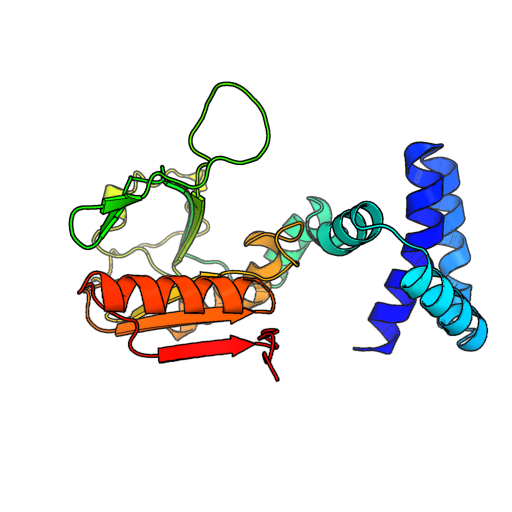 1657 C C . ILE A 1 211 ? -14.577 -16.604 10.325 1.00 91.06 211 ILE A C 1
ATOM 1659 O O . ILE A 1 211 ? -15.301 -16.987 11.239 1.00 91.06 211 ILE A O 1
ATOM 1663 N N . GLU A 1 212 ? -13.505 -17.290 9.921 1.00 86.50 212 GLU A N 1
ATOM 1664 C CA . GLU A 1 212 ? -13.091 -18.573 10.510 1.00 86.50 212 GLU A CA 1
ATOM 1665 C C . GLU A 1 212 ? -12.793 -18.459 12.011 1.00 86.50 212 GLU A C 1
ATOM 1667 O O . GLU A 1 212 ? -13.131 -19.356 12.776 1.00 86.50 212 GLU A O 1
ATOM 1672 N N . ALA A 1 213 ? -12.192 -17.346 12.437 1.00 84.25 213 ALA A N 1
ATOM 1673 C CA . ALA A 1 213 ? -11.853 -17.084 13.833 1.00 84.25 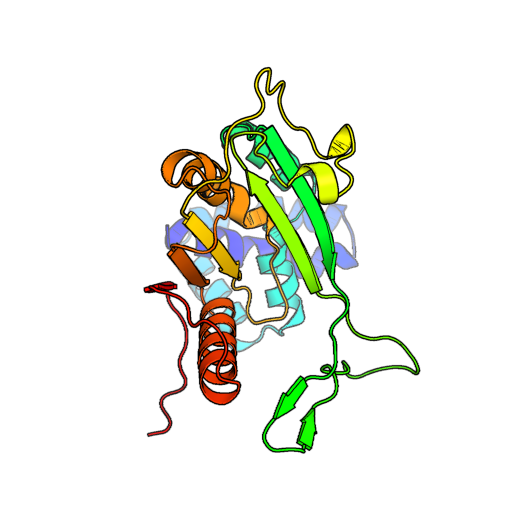213 ALA A CA 1
ATOM 1674 C C . ALA A 1 213 ? -13.016 -16.498 14.662 1.00 84.25 213 ALA A C 1
ATOM 1676 O O . ALA A 1 213 ? -12.822 -16.161 15.827 1.00 84.25 213 ALA A O 1
ATOM 1677 N N . GLY A 1 214 ? -14.209 -16.315 14.080 1.00 87.62 214 GLY A N 1
ATOM 1678 C CA . GLY A 1 214 ? -15.350 -15.702 14.774 1.00 87.62 214 GLY A CA 1
ATOM 1679 C C . GLY A 1 214 ? -15.150 -14.222 15.136 1.00 87.62 214 GLY A C 1
ATOM 1680 O O . GLY A 1 214 ? -15.814 -13.706 16.034 1.00 87.62 214 GLY A O 1
ATOM 1681 N N . LEU A 1 215 ? -14.237 -13.528 14.452 1.00 88.69 215 LEU A N 1
ATOM 1682 C CA . LEU A 1 215 ? -13.950 -12.108 14.643 1.00 88.69 215 LEU A CA 1
ATOM 1683 C C . LEU A 1 215 ? -14.920 -11.224 13.843 1.00 88.69 215 LEU A C 1
ATOM 1685 O O . LEU A 1 215 ? -15.602 -11.653 12.908 1.00 88.69 215 LEU A O 1
ATOM 1689 N N . ARG A 1 216 ? -14.957 -9.929 14.181 1.00 89.44 216 ARG A N 1
ATOM 1690 C CA . ARG A 1 216 ? -15.752 -8.932 13.454 1.00 89.44 216 ARG A CA 1
ATOM 1691 C C . ARG A 1 216 ? -15.282 -8.821 11.996 1.00 89.44 216 ARG A C 1
ATOM 1693 O O . ARG A 1 216 ? -14.238 -8.243 11.712 1.00 89.44 216 ARG A O 1
ATOM 1700 N N . LYS A 1 217 ? -16.094 -9.330 11.067 1.00 93.56 217 LYS A N 1
ATOM 1701 C CA . LYS A 1 217 ? -15.922 -9.136 9.615 1.00 93.56 217 LYS A CA 1
ATOM 1702 C C . LYS A 1 217 ? -16.107 -7.663 9.207 1.00 93.56 217 LYS A C 1
ATOM 1704 O O . LYS A 1 217 ? -16.836 -6.959 9.908 1.00 93.56 217 LYS A O 1
ATOM 1709 N N . PRO A 1 218 ? -15.528 -7.192 8.088 1.00 95.25 218 PRO A N 1
ATOM 1710 C CA . PRO A 1 218 ? -15.876 -5.887 7.529 1.00 95.25 218 PRO A CA 1
ATOM 1711 C C . PRO A 1 218 ? -17.344 -5.845 7.079 1.00 95.25 218 PRO A C 1
ATOM 1713 O O . PRO A 1 218 ? -17.927 -6.866 6.716 1.00 95.25 218 PRO A O 1
ATOM 1716 N N . ASP A 1 219 ? -17.934 -4.654 7.087 1.00 95.94 219 ASP A N 1
ATOM 1717 C CA . ASP A 1 219 ? -19.291 -4.396 6.587 1.00 95.94 219 ASP A CA 1
ATOM 1718 C C . ASP A 1 219 ? -19.349 -4.334 5.067 1.00 95.94 219 ASP A C 1
ATOM 1720 O O . ASP A 1 219 ? -20.359 -4.681 4.459 1.00 95.94 219 ASP A O 1
ATOM 1724 N N . ALA A 1 220 ? -18.254 -3.901 4.450 1.00 95.19 220 ALA A N 1
ATOM 1725 C CA . ALA A 1 220 ? -18.120 -3.837 3.009 1.00 95.19 220 ALA A CA 1
ATOM 1726 C C . ALA A 1 220 ? -16.665 -4.059 2.592 1.00 95.19 220 ALA A C 1
ATOM 1728 O O . ALA A 1 220 ? -15.723 -3.747 3.327 1.00 95.19 220 ALA A O 1
ATOM 1729 N N . ILE A 1 221 ? -16.497 -4.591 1.383 1.00 96.62 221 ILE A N 1
ATOM 1730 C CA . ILE A 1 221 ? -15.198 -4.840 0.766 1.00 96.62 221 ILE A CA 1
ATOM 1731 C C . ILE A 1 221 ? -15.218 -4.249 -0.637 1.00 96.62 221 ILE A C 1
ATOM 1733 O O . ILE A 1 221 ? -16.134 -4.509 -1.414 1.00 96.62 221 ILE A O 1
ATOM 1737 N N . VAL A 1 222 ? -14.200 -3.457 -0.964 1.00 96.31 222 VAL A N 1
ATOM 1738 C CA . VAL A 1 222 ? -14.048 -2.823 -2.273 1.00 96.31 222 VAL A CA 1
ATOM 1739 C C . VAL A 1 222 ? -12.749 -3.283 -2.917 1.00 96.31 222 VAL A C 1
ATOM 1741 O O . VAL A 1 222 ? -11.647 -3.025 -2.419 1.00 96.31 222 VAL A O 1
ATOM 1744 N N . TYR A 1 223 ? -12.895 -3.935 -4.066 1.00 96.38 223 TYR A N 1
ATOM 1745 C CA . TYR A 1 223 ? -11.795 -4.419 -4.885 1.00 96.38 223 TYR A CA 1
ATOM 1746 C C . TYR A 1 223 ? -11.527 -3.477 -6.050 1.00 96.38 223 TYR A C 1
ATOM 1748 O O . TYR A 1 223 ? -12.435 -3.101 -6.788 1.00 96.38 223 TYR A O 1
ATOM 1756 N N . PHE A 1 224 ? -10.257 -3.152 -6.261 1.00 94.75 224 PHE A N 1
ATOM 1757 C CA . PHE A 1 224 ? -9.808 -2.430 -7.444 1.00 94.75 224 PHE A CA 1
ATOM 1758 C C . PHE A 1 224 ? -8.893 -3.350 -8.240 1.00 94.75 224 PHE A C 1
ATOM 1760 O O . PHE A 1 224 ? -7.783 -3.646 -7.796 1.00 94.75 224 PHE A O 1
ATOM 1767 N N . TYR A 1 225 ? -9.368 -3.822 -9.401 1.00 93.12 225 TYR A N 1
ATOM 1768 C CA . TYR A 1 225 ? -8.588 -4.655 -10.333 1.00 93.12 225 TYR A CA 1
ATOM 1769 C C . TYR A 1 225 ? -7.821 -5.800 -9.635 1.00 93.12 225 TYR A C 1
ATOM 1771 O O . TYR A 1 225 ? -6.658 -6.079 -9.931 1.00 93.12 225 TYR A O 1
ATOM 1779 N N . THR A 1 226 ? -8.464 -6.434 -8.653 1.00 94.56 226 THR A N 1
ATOM 1780 C CA . THR A 1 226 ? -7.881 -7.517 -7.860 1.00 94.56 226 THR A CA 1
ATOM 1781 C C . THR A 1 226 ? -7.798 -8.789 -8.701 1.00 94.56 226 THR A C 1
ATOM 1783 O O . THR A 1 226 ? -8.831 -9.250 -9.186 1.00 94.56 226 THR A O 1
ATOM 1786 N N . PRO A 1 227 ? -6.599 -9.364 -8.901 1.00 90.81 227 PRO A N 1
ATOM 1787 C CA . PRO A 1 227 ? -6.466 -10.622 -9.607 1.00 90.81 227 PRO A CA 1
ATOM 1788 C C . PRO A 1 227 ? -6.858 -11.749 -8.658 1.00 90.81 227 PRO A C 1
ATOM 1790 O O . PRO A 1 227 ? -6.096 -12.089 -7.754 1.00 90.81 227 PRO A O 1
ATOM 1793 N N . PHE A 1 228 ? -8.036 -12.320 -8.868 1.00 87.69 228 PHE A N 1
ATOM 1794 C CA . PHE A 1 228 ? -8.389 -13.607 -8.288 1.00 87.69 228 PHE A CA 1
ATOM 1795 C C . PHE A 1 228 ? -8.014 -14.686 -9.295 1.00 87.69 228 PHE A C 1
ATOM 1797 O O . PHE A 1 228 ? -8.428 -14.624 -10.454 1.00 87.69 228 PHE A O 1
ATOM 1804 N N . PHE A 1 229 ? -7.204 -15.654 -8.876 1.00 66.06 229 PHE A N 1
ATOM 1805 C CA . PHE A 1 229 ? -6.974 -16.835 -9.694 1.00 66.06 229 PHE A CA 1
ATOM 1806 C C . PHE A 1 229 ? -8.278 -17.629 -9.726 1.00 66.06 229 PHE A C 1
ATOM 1808 O O . PHE A 1 229 ? -8.697 -18.182 -8.711 1.00 66.06 229 PHE A O 1
ATOM 1815 N N . SER A 1 230 ? -8.941 -17.657 -10.878 1.00 50.50 230 SER A N 1
ATOM 1816 C CA . SER A 1 230 ? -9.988 -18.638 -11.119 1.00 50.50 230 SER A CA 1
ATOM 1817 C C . SER A 1 230 ? -9.298 -19.991 -11.251 1.00 50.50 230 SER A C 1
ATOM 1819 O O . SER A 1 230 ? -8.587 -20.227 -12.228 1.00 50.50 230 SER A O 1
ATOM 1821 N N . VAL A 1 231 ? -9.464 -20.857 -10.256 1.00 43.22 231 VAL A N 1
ATOM 1822 C CA . VAL A 1 231 ? -9.198 -22.284 -10.439 1.00 43.22 231 VAL A CA 1
ATOM 1823 C C . VAL A 1 231 ? -10.362 -22.795 -11.287 1.00 43.22 231 VAL A C 1
ATOM 1825 O O . VAL A 1 231 ? -11.450 -23.019 -10.761 1.00 43.22 231 VAL A O 1
ATOM 1828 N N . ILE A 1 232 ? -10.169 -22.817 -12.607 1.00 37.97 232 ILE A N 1
ATOM 1829 C CA . ILE A 1 232 ? -11.052 -23.491 -13.567 1.00 37.97 232 ILE A CA 1
ATOM 1830 C C . ILE A 1 232 ? -10.348 -24.776 -13.976 1.00 37.97 232 ILE A C 1
ATOM 1832 O O . ILE A 1 232 ? -9.133 -24.680 -14.271 1.00 37.97 232 ILE A O 1
#

InterPro domains:
  IPR002168 Lipase, GDXG, putative histidine active site [PS01173] (155-171)
  IPR010468 Hormone-sensitive lipase, N-terminal [PF06350] (5-131)
  IPR013094 Alpha/beta hydrolase fold-3 [PF07859] (183-225)
  IPR029058 Alpha/Beta hydrolase fold [G3DSA:3.40.50.1820] (185-230)
  IPR029058 Alpha/Beta hydrolase fold [SSF53474] (154-228)